Protein 5LXF (pdb70)

Foldseek 3Di:
DQDLCLLVLQDPVLLVLLVVVLVVDDDDPQWDKAKAFDCVLQVPLLVNLLLRLVRVLVCLVPPQDDPPPDSSVVSSVSVNVSSVVNVVQADDEDPVQNCQRMDMDTGHPSVVSVSSSVSSVVSSVVCVVPSNSNPDHCHVSSVSGD/DQDLLQACLQDPVLLVLLVVLLVPDDDDFAWDKDKAFACVQQVDVLVNLLLRLVVVLVCLVPPQDDDPPDSNVVSSVVVNVSSVSCPSQAADEDPVLNFFRMDMDTGHPSVVSVSSSVSSVVSNVVCNVPSNSNPDHCHVSSVRGPDGD

Organism: Homo sapiens (NCBI:txid9606)

Radius of gyration: 24.68 Å; Cα contacts (8 Å, |Δi|>4): 417; chains: 2; bounding box: 42×35×73 Å

GO terms:
  GO:0002931 response to ischemia (P, IDA)
  GO:0005125 cytokine activity (F, IDA)
  GO:0008284 positive regulation of cell population proliferation (P, IDA)
  GO:0005576 extracellular region (C, TAS)
  GO:0005788 endoplasmic reticulum lumen (C, TAS)
  GO:0005886 plasma membrane (C, TAS)
  GO:0042802 identical protein binding (F, IPI)
  GO:0005515 protein binding (F, IPI)
  GO:0008083 growth factor activity (F, IDA)
  GO:0048471 perinuclear region of cytoplasm (C, IDA)
  GO:0005576 extracellular region (C, IDA)
  GO:0045651 positive regulation of macrophage differentiation (P, IDA)
  GO:0045672 positive regulation of osteoclast differentiation (P, IDA)
  GO:0010628 positive regulation of gene expression (P, IDA)
  GO:0010744 positive regulation of macrophage derived foam cell differentiation (P, IDA)
  GO:0010759 positive regulation of macrophage chemotaxis (P, IDA)
  GO:0042803 protein homodimerization activity (F, IDA)
  GO:1904141 positive regulation of microglial cell migration (P, IDA)
  GO:0030316 osteoclast differentiation (P, IDA)
  GO:1902228 positive regulation of macrophage colony-stimulating factor signaling pathway (P, IDA)

Sequence (295 aa):
EVSEEYCSHMIGSSGHLQSLQRLIDSQMETSSQITFEFVDQEQLKDPVCYLKKAFLLVQQDIMEDTMRFRDNTPNAIAIVQLQELSLRLKSCFTKDYEEHDKACVRTFYETPLLQLLEKVKNVFNEETKNLLDKDWNIFSKNCNNSFAECSEVSEYCSHMIGSGHLQSLQRLIDSQMETSSQITFEFVDQEQLKDPVCYLKKAFLLVQDIMEDTMRFRDNTPNAIAIVQLQELSLRLKSCFTKDYEEHDKACVRTFYETPLQLLEKKVKNVFNETKNLLDKDWNIFSKNCNNSFAECSSQG

Structure (mmCIF, N/CA/C/O backbone):
data_5LXF
#
_entry.id   5LXF
#
_cell.length_a   33.271
_cell.length_b   65.471
_cell.length_c   158.632
_cell.angle_alpha   90.00
_cell.angle_beta   90.00
_cell.angle_gamma   90.00
#
_symmetry.space_group_name_H-M   'P 21 21 21'
#
loop_
_entity.id
_entity.type
_entity.pdbx_description
1 polymer 'Macrophage colony-stimulating factor 1'
2 water water
#
loop_
_atom_site.group_PDB
_atom_site.id
_atom_site.type_symbol
_atom_site.label_atom_id
_atom_site.label_alt_id
_atom_site.label_comp_id
_atom_site.label_asym_id
_atom_site.label_entity_id
_atom_site.label_seq_id
_atom_site.pdbx_PDB_ins_code
_atom_site.Cartn_x
_atom_site.Cartn_y
_atom_site.Cartn_z
_atom_site.occupancy
_atom_site.B_iso_or_equiv
_atom_site.auth_seq_id
_atom_site.auth_comp_id
_atom_site.auth_asym_id
_atom_site.auth_atom_id
_atom_site.pdbx_PDB_model_num
ATOM 1 N N . GLU A 1 14 ? -2.159 -11.828 -5.601 1.00 30.71 2 GLU A N 1
ATOM 2 C CA . GLU A 1 14 ? -3.404 -12.243 -6.239 1.00 31.88 2 GLU A CA 1
ATOM 3 C C . GLU A 1 14 ? -4.338 -12.839 -5.188 1.00 20.84 2 GLU A C 1
ATOM 4 O O . GLU A 1 14 ? -3.917 -13.712 -4.435 1.00 25.01 2 GLU A O 1
ATOM 10 N N . VAL A 1 15 ? -5.604 -12.407 -5.160 1.00 26.83 3 VAL A N 1
ATOM 11 C CA . VAL A 1 15 ? -6.575 -12.952 -4.207 1.00 24.80 3 VAL A CA 1
ATOM 12 C C . VAL A 1 15 ? -6.913 -14.380 -4.611 1.00 26.27 3 VAL A C 1
ATOM 13 O O . VAL A 1 15 ? -7.079 -14.673 -5.801 1.00 19.31 3 VAL A O 1
ATOM 17 N N . SER A 1 16 ? -6.978 -15.293 -3.638 1.00 12.68 4 SER A N 1
ATOM 18 C CA . SER A 1 16 ? -7.243 -16.681 -3.988 1.00 20.95 4 SER A CA 1
ATOM 19 C C . SER A 1 16 ? -7.927 -17.411 -2.841 1.00 12.99 4 SER A C 1
ATOM 20 O O . SER A 1 16 ? -8.009 -16.915 -1.708 1.00 12.39 4 SER A O 1
ATOM 23 N N . GLU A 1 17 ? -8.345 -18.641 -3.144 1.00 13.56 5 GLU A N 1
ATOM 24 C CA A GLU A 1 17 ? -8.961 -19.482 -2.123 0.55 15.17 5 GLU A CA 1
ATOM 25 C CA B GLU A 1 17 ? -8.943 -19.518 -2.143 0.45 15.07 5 GLU A CA 1
ATOM 26 C C . GLU A 1 17 ? -8.038 -19.704 -0.932 1.00 14.10 5 GLU A C 1
ATOM 27 O O . GLU A 1 17 ? -8.521 -19.935 0.188 1.00 14.66 5 GLU A O 1
ATOM 38 N N . TYR A 1 18 ? -6.722 -19.627 -1.134 1.00 14.22 6 TYR A N 1
ATOM 39 C CA . TYR A 1 18 ? -5.791 -19.813 -0.023 1.00 14.73 6 TYR A CA 1
ATOM 40 C C . TYR A 1 18 ? -5.976 -18.769 1.069 1.00 18.94 6 TYR A C 1
ATOM 41 O O . TYR A 1 18 ? -5.583 -19.014 2.221 1.00 22.58 6 TYR A O 1
ATOM 50 N N . CYS A 1 19 ? -6.585 -17.625 0.736 1.00 15.39 7 CYS A N 1
ATOM 51 C CA . CYS A 1 19 ? -6.891 -16.603 1.744 1.00 22.62 7 CYS A CA 1
ATOM 52 C C . CYS A 1 19 ? -7.722 -17.157 2.894 1.00 20.77 7 CYS A C 1
ATOM 53 O O . CYS A 1 19 ? -7.541 -16.753 4.053 1.00 19.68 7 CYS A O 1
ATOM 56 N N . SER A 1 20 ? -8.670 -18.045 2.605 1.00 17.86 8 SER A N 1
ATOM 57 C CA . SER A 1 20 ? -9.509 -18.461 3.715 1.00 17.90 8 SER A CA 1
ATOM 58 C C . SER A 1 20 ? -8.799 -19.437 4.646 1.00 18.26 8 SER A C 1
ATOM 59 O O . SER A 1 20 ? -9.397 -19.841 5.642 1.00 15.28 8 SER A O 1
ATOM 62 N N . HIS A 1 21 ? -7.553 -19.823 4.360 1.00 15.51 9 HIS A N 1
ATOM 63 C CA . HIS A 1 21 ? -6.814 -20.705 5.257 1.00 23.19 9 HIS A CA 1
ATOM 64 C C . HIS A 1 21 ? -5.640 -20.040 5.982 1.00 19.33 9 HIS A C 1
ATOM 65 O O . HIS A 1 21 ? -4.924 -20.720 6.716 1.00 21.36 9 HIS A O 1
ATOM 72 N N . MET A 1 22 ? -5.469 -18.730 5.885 1.00 12.69 10 MET A N 1
ATOM 73 C CA . MET A 1 22 ? -4.266 -18.154 6.485 1.00 22.43 10 MET A CA 1
ATOM 74 C C . MET A 1 22 ? -4.421 -17.847 7.974 1.00 24.79 10 MET A C 1
ATOM 75 O O . MET A 1 22 ? -3.537 -18.190 8.775 1.00 18.38 10 MET A O 1
ATOM 80 N N . ILE A 1 23 ? -5.534 -17.235 8.375 1.00 14.09 11 ILE A N 1
ATOM 81 C CA . ILE A 1 23 ? -5.762 -16.947 9.793 1.00 19.74 11 ILE A CA 1
ATOM 82 C C . ILE A 1 23 ? -6.283 -18.214 10.454 1.00 26.40 11 ILE A C 1
ATOM 83 O O . ILE A 1 23 ? -7.414 -18.642 10.202 1.00 28.68 11 ILE A O 1
ATOM 88 N N . GLY A 1 24 ? -5.490 -18.771 11.355 1.00 20.65 12 GLY A N 1
ATOM 89 C CA . GLY A 1 24 ? -5.856 -19.987 12.038 1.00 29.41 12 GLY A CA 1
ATOM 90 C C . GLY A 1 24 ? -6.393 -19.709 13.430 1.00 34.82 12 GLY A C 1
ATOM 91 O O . GLY A 1 24 ? -6.319 -18.600 13.955 1.00 21.51 12 GLY A O 1
ATOM 92 N N . SER A 1 25 ? -6.969 -20.752 14.023 1.00 41.14 13 SER A N 1
ATOM 93 C CA A SER A 1 25 ? -7.437 -20.626 15.397 0.43 37.54 13 SER A CA 1
ATOM 94 C CA B SER A 1 25 ? -7.435 -20.649 15.401 0.57 37.62 13 SER A CA 1
ATOM 95 C C . SER A 1 25 ? -6.286 -20.345 16.351 1.00 32.24 13 SER A C 1
ATOM 96 O O . SER A 1 25 ? -6.469 -19.630 17.344 1.00 29.08 13 SER A O 1
ATOM 101 N N . GLY A 1 26 ? -5.099 -20.887 16.064 1.00 27.80 14 GLY A N 1
ATOM 102 C CA . GLY A 1 26 ? -3.948 -20.635 16.920 1.00 27.21 14 GLY A CA 1
ATOM 103 C C . GLY A 1 26 ? -3.570 -19.166 16.981 1.00 34.78 14 GLY A C 1
ATOM 104 O O . GLY A 1 26 ? -3.132 -18.671 18.022 1.00 35.12 14 GLY A O 1
ATOM 105 N N . HIS A 1 27 ? -3.722 -18.447 15.863 1.00 31.61 15 HIS A N 1
ATOM 106 C CA . HIS A 1 27 ? -3.459 -17.011 15.873 1.00 26.45 15 HIS A CA 1
ATOM 107 C C . HIS A 1 27 ? -4.390 -16.288 16.836 1.00 19.61 15 HIS A C 1
ATOM 108 O O . HIS A 1 27 ? -3.956 -15.406 17.587 1.00 15.44 15 HIS A O 1
ATOM 115 N N . LEU A 1 28 ? -5.680 -16.639 16.819 1.00 19.38 16 LEU A N 1
ATOM 116 C CA . LEU A 1 28 ? -6.644 -15.979 17.692 1.00 24.26 16 LEU A CA 1
ATOM 117 C C . LEU A 1 28 ? -6.419 -16.363 19.147 1.00 25.51 16 LEU A C 1
ATOM 118 O O . LEU A 1 28 ? -6.405 -15.506 20.041 1.00 22.60 16 LEU A O 1
ATOM 123 N N . GLN A 1 29 ? -6.235 -17.654 19.400 1.00 25.37 17 GLN A N 1
ATOM 124 C CA . GLN A 1 29 ? -5.939 -18.103 20.755 1.00 30.20 17 GLN A CA 1
ATOM 125 C C . GLN A 1 29 ? -4.680 -17.418 21.288 1.00 22.66 17 GLN A C 1
ATOM 126 O O . GLN A 1 29 ? -4.634 -16.989 22.449 1.00 21.03 17 GLN A O 1
ATOM 132 N N . SER A 1 30 ? -3.673 -17.247 20.430 1.00 25.16 18 SER A N 1
ATOM 133 C CA . SER A 1 30 ? -2.461 -16.534 20.823 1.00 23.62 18 SER A CA 1
ATOM 134 C C . SER A 1 30 ? -2.750 -15.066 21.127 1.00 31.63 18 SER A C 1
ATOM 135 O O . SER A 1 30 ? -2.202 -14.502 22.084 1.00 32.63 18 SER A O 1
ATOM 138 N N . LEU A 1 31 ? -3.567 -14.410 20.294 1.00 27.43 19 LEU A N 1
ATOM 139 C CA . LEU A 1 31 ? -4.005 -13.057 20.629 1.00 20.92 19 LEU A CA 1
ATOM 140 C C . LEU A 1 31 ? -4.704 -13.023 21.983 1.00 18.67 19 LEU A C 1
ATOM 141 O O . LEU A 1 31 ? -4.502 -12.090 22.772 1.00 21.39 19 LEU A O 1
ATOM 146 N N . GLN A 1 32 ? -5.534 -14.027 22.270 1.00 17.84 20 GLN A N 1
ATOM 147 C CA . GLN A 1 32 ? -6.238 -14.044 23.551 1.00 18.86 20 GLN A CA 1
ATOM 148 C C . GLN A 1 32 ? -5.251 -14.179 24.700 1.00 25.47 20 GLN A C 1
ATOM 149 O O . GLN A 1 32 ? -5.410 -13.541 25.745 1.00 21.56 20 GLN A O 1
ATOM 155 N N . ARG A 1 33 ? -4.223 -15.011 24.518 1.00 23.91 21 ARG A N 1
ATOM 156 C CA . ARG A 1 33 ? -3.192 -15.167 25.543 1.00 32.33 21 ARG A CA 1
ATOM 157 C C . ARG A 1 33 ? -2.435 -13.862 25.781 1.00 28.96 21 ARG A C 1
ATOM 158 O O . ARG A 1 33 ? -2.128 -13.525 26.932 1.00 31.45 21 ARG A O 1
ATOM 166 N N . LEU A 1 34 ? -2.123 -13.116 24.711 1.00 22.59 22 LEU A N 1
ATOM 167 C CA . LEU A 1 34 ? -1.643 -11.740 24.848 1.00 24.86 22 LEU A CA 1
ATOM 168 C C . LEU A 1 34 ? -2.556 -10.916 25.753 1.00 30.06 22 LEU A C 1
ATOM 169 O O . LEU A 1 34 ? -2.104 -10.276 26.715 1.00 24.17 22 LEU A O 1
ATOM 174 N N . ILE A 1 35 ? -3.849 -10.867 25.404 1.00 16.19 23 ILE A N 1
ATOM 175 C CA . ILE A 1 35 ? -4.799 -10.069 26.160 1.00 19.17 23 ILE A CA 1
ATOM 176 C C . ILE A 1 35 ? -4.816 -10.525 27.604 1.00 21.32 23 ILE A C 1
ATOM 177 O O . ILE A 1 35 ? -4.792 -9.704 28.532 1.00 23.41 23 ILE A O 1
ATOM 182 N N . ASP A 1 36 ? -4.811 -11.845 27.827 1.00 17.18 24 ASP A N 1
ATOM 183 C CA . ASP A 1 36 ? -4.928 -12.357 29.201 1.00 19.38 24 ASP A CA 1
ATOM 184 C C . ASP A 1 36 ? -3.735 -12.040 30.082 1.00 32.21 24 ASP A C 1
ATOM 185 O O . ASP A 1 36 ? -3.874 -12.106 31.314 1.00 23.15 24 ASP A O 1
ATOM 190 N N . SER A 1 37 ? -2.591 -11.718 29.499 1.00 26.59 25 SER A N 1
ATOM 191 C CA . SER A 1 37 ? -1.399 -11.456 30.291 1.00 24.95 25 SER A CA 1
ATOM 192 C C . SER A 1 37 ? -1.226 -9.985 30.669 1.00 26.95 25 SER A C 1
ATOM 193 O O . SER A 1 37 ? -0.308 -9.674 31.451 1.00 26.27 25 SER A O 1
ATOM 196 N N . GLN A 1 38 ? -2.081 -9.077 30.168 1.00 20.27 26 GLN A N 1
ATOM 197 C CA . GLN A 1 38 ? -1.932 -7.642 30.439 1.00 23.42 26 GLN A CA 1
ATOM 198 C C . GLN A 1 38 ? -2.523 -7.290 31.797 1.00 29.12 26 GLN A C 1
ATOM 199 O O . GLN A 1 38 ? -3.637 -7.704 32.134 1.00 22.65 26 GLN A O 1
ATOM 205 N N . MET A 1 39 ? -1.741 -6.568 32.591 1.00 28.00 27 MET A N 1
ATOM 206 C CA . MET A 1 39 ? -2.199 -6.089 33.890 1.00 31.43 27 MET A CA 1
ATOM 207 C C . MET A 1 39 ? -3.328 -5.066 33.754 1.00 33.67 27 MET A C 1
ATOM 208 O O . MET A 1 39 ? -3.291 -4.176 32.901 1.00 25.04 27 MET A O 1
ATOM 213 N N . GLU A 1 40 ? -4.373 -5.232 34.560 1.00 36.28 28 GLU A N 1
ATOM 214 C CA . GLU A 1 40 ? -5.497 -4.303 34.496 1.00 36.12 28 GLU A CA 1
ATOM 215 C C . GLU A 1 40 ? -5.095 -3.028 35.236 1.00 40.08 28 GLU A C 1
ATOM 216 O O . GLU A 1 40 ? -4.969 -3.015 36.462 1.00 39.75 28 GLU A O 1
ATOM 222 N N . THR A 1 41 ? -4.972 -1.932 34.501 1.00 44.47 29 THR A N 1
ATOM 223 C CA . THR A 1 41 ? -4.362 -0.726 35.037 1.00 45.84 29 THR A CA 1
ATOM 224 C C . THR A 1 41 ? -5.007 0.467 34.352 1.00 36.66 29 THR A C 1
ATOM 225 O O . THR A 1 41 ? -5.610 0.334 33.288 1.00 46.10 29 THR A O 1
ATOM 229 N N . SER A 1 42 ? -4.932 1.633 35.000 1.00 38.97 30 SER A N 1
ATOM 230 C CA . SER A 1 42 ? -5.461 2.843 34.384 1.00 44.38 30 SER A CA 1
ATOM 231 C C . SER A 1 42 ? -4.600 3.352 33.232 1.00 44.09 30 SER A C 1
ATOM 232 O O . SER A 1 42 ? -5.025 4.274 32.526 1.00 46.53 30 SER A O 1
ATOM 235 N N . SER A 1 43 ? -3.454 2.727 32.972 1.00 35.01 31 SER A N 1
ATOM 236 C CA . SER A 1 43 ? -2.523 3.247 31.981 1.00 42.70 31 SER A CA 1
ATOM 237 C C . SER A 1 43 ? -3.180 3.248 30.599 1.00 46.45 31 SER A C 1
ATOM 238 O O . SER A 1 43 ? -3.574 2.194 30.101 1.00 34.64 31 SER A O 1
ATOM 241 N N . GLN A 1 44 ? -3.349 4.434 30.005 1.00 51.18 32 GLN A N 1
ATOM 242 C CA . GLN A 1 44 ? -3.875 4.573 28.651 1.00 49.54 32 GLN A CA 1
ATOM 243 C C . GLN A 1 44 ? -2.769 4.971 27.686 1.00 49.15 32 GLN A C 1
ATOM 244 O O . GLN A 1 44 ? -1.792 5.622 28.066 1.00 42.91 32 GLN A O 1
ATOM 250 N N . ILE A 1 45 ? -2.946 4.588 26.419 1.00 45.62 33 ILE A N 1
ATOM 251 C CA . ILE A 1 45 ? -1.964 4.868 25.383 1.00 41.25 33 ILE A CA 1
ATOM 252 C C . ILE A 1 45 ? -2.657 5.481 24.181 1.00 41.50 33 ILE A C 1
ATOM 253 O O . ILE A 1 45 ? -3.846 5.270 23.924 1.00 42.42 33 ILE A O 1
ATOM 258 N N . THR A 1 46 ? -1.883 6.226 23.425 1.00 41.48 34 THR A N 1
ATOM 259 C CA . THR A 1 46 ? -2.396 6.888 22.245 1.00 40.83 34 THR A CA 1
ATOM 260 C C . THR A 1 46 ? -2.039 6.058 21.021 1.00 40.44 34 THR A C 1
ATOM 261 O O . THR A 1 46 ? -0.957 5.466 20.950 1.00 43.80 34 THR A O 1
ATOM 265 N N . PHE A 1 47 ? -2.976 5.970 20.086 1.00 35.87 35 PHE A N 1
ATOM 266 C CA . PHE A 1 47 ? -2.703 5.295 18.829 1.00 36.80 35 PHE A CA 1
ATOM 267 C C . PHE A 1 47 ? -3.692 5.790 17.792 1.00 34.18 35 PHE A C 1
ATOM 268 O O . PHE A 1 47 ? -4.732 6.371 18.120 1.00 32.99 35 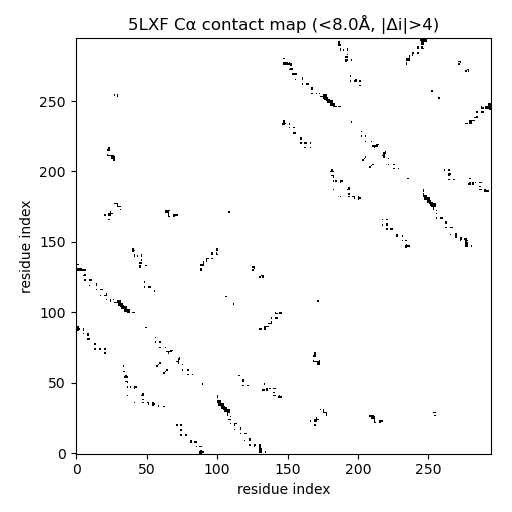PHE A O 1
ATOM 276 N N . GLU A 1 48 ? -3.341 5.553 16.532 1.00 33.66 36 GLU A N 1
ATOM 277 C CA . GLU A 1 48 ? -4.205 5.814 15.392 1.00 36.11 36 GLU A CA 1
ATOM 278 C C . GLU A 1 48 ? -4.943 4.535 15.020 1.00 35.67 36 GLU A C 1
ATOM 279 O O . GLU A 1 48 ? -4.339 3.460 14.939 1.00 35.30 36 GLU A O 1
ATOM 285 N N . PHE A 1 49 ? -6.242 4.656 14.766 1.00 32.99 37 PHE A N 1
ATOM 286 C CA . PHE A 1 49 ? -7.026 3.506 14.349 1.00 30.48 37 PHE A CA 1
ATOM 287 C C . PHE A 1 49 ? -8.228 3.976 13.536 1.00 34.86 37 PHE A C 1
ATOM 288 O O . PHE A 1 49 ? -8.513 5.172 13.435 1.00 32.27 37 PHE A O 1
ATOM 296 N N . VAL A 1 50 ? -8.907 3.006 12.919 1.00 40.16 38 VAL A N 1
ATOM 297 C CA . VAL A 1 50 ? -10.106 3.271 12.136 1.00 36.14 38 VAL A CA 1
ATOM 298 C C . VAL A 1 50 ? -11.250 3.647 13.062 1.00 38.12 38 VAL A C 1
ATOM 299 O O . VAL A 1 50 ? -11.392 3.088 14.160 1.00 46.95 38 VAL A O 1
ATOM 303 N N . ASP A 1 51 ? -12.050 4.620 12.641 1.00 51.19 39 ASP A N 1
ATOM 304 C CA . ASP A 1 51 ? -13.203 5.077 13.412 1.00 54.38 39 ASP A CA 1
ATOM 305 C C . ASP A 1 51 ? -14.429 4.302 12.933 1.00 54.47 39 ASP A C 1
ATOM 306 O O . ASP A 1 51 ? -14.836 4.433 11.774 1.00 50.57 39 ASP A O 1
ATOM 311 N N . GLN A 1 52 ? -15.000 3.470 13.813 1.00 56.73 40 GLN A N 1
ATOM 312 C CA . GLN A 1 52 ? -16.174 2.686 13.436 1.00 61.11 40 GLN A CA 1
ATOM 313 C C . GLN A 1 52 ? -17.357 3.573 13.071 1.00 58.96 40 GLN A C 1
ATOM 314 O O . GLN A 1 52 ? -18.187 3.185 12.238 1.00 56.73 40 GLN A O 1
ATOM 320 N N . GLU A 1 53 ? -17.432 4.769 13.662 1.00 59.87 41 GLU A N 1
ATOM 321 C CA . GLU A 1 53 ? -18.525 5.702 13.395 1.00 68.82 41 GLU A CA 1
ATOM 322 C C . GLU A 1 53 ? -18.450 6.296 11.994 1.00 62.99 41 GLU A C 1
ATOM 323 O O . GLU A 1 53 ? -19.489 6.622 11.407 1.00 66.03 41 GLU A O 1
ATOM 329 N N . GLN A 1 54 ? -17.245 6.416 11.435 1.00 57.36 42 GLN A N 1
ATOM 330 C CA . GLN A 1 54 ? -17.050 6.961 10.095 1.00 57.61 42 GLN A CA 1
ATOM 331 C C . GLN A 1 54 ? -17.130 5.885 9.025 1.00 58.51 42 GLN A C 1
ATOM 332 O O . GLN A 1 54 ? -17.708 6.105 7.953 1.00 63.70 42 GLN A O 1
ATOM 338 N N . LEU A 1 55 ? -16.572 4.718 9.310 1.00 53.40 43 LEU A N 1
ATOM 339 C CA . LEU A 1 55 ? -16.503 3.607 8.373 1.00 48.51 43 LEU A CA 1
ATOM 340 C C . LEU A 1 55 ? -17.360 2.499 8.970 1.00 51.49 43 LEU A C 1
ATOM 341 O O . LEU A 1 55 ? -16.880 1.678 9.756 1.00 47.91 43 LEU A O 1
ATOM 346 N N . LYS A 1 56 ? -18.637 2.478 8.595 1.00 50.14 44 LYS A N 1
ATOM 347 C CA . LYS A 1 56 ? -19.548 1.503 9.167 1.00 48.97 44 LYS A CA 1
ATOM 348 C C . LYS A 1 56 ? -19.666 0.247 8.317 1.00 46.87 44 LYS A C 1
ATOM 349 O O . LYS A 1 56 ? -19.971 -0.819 8.863 1.00 47.99 44 LYS A O 1
ATOM 355 N N . ASP A 1 57 ? -19.367 0.330 7.022 1.00 45.31 45 ASP A N 1
ATOM 356 C CA . ASP A 1 57 ? -19.477 -0.840 6.161 1.00 42.24 45 ASP A CA 1
ATOM 357 C C . ASP A 1 57 ? -18.492 -1.904 6.616 1.00 40.67 45 ASP A C 1
ATOM 358 O O . ASP A 1 57 ? -17.296 -1.613 6.769 1.00 39.03 45 ASP A O 1
ATOM 363 N N . PRO A 1 58 ? -18.944 -3.136 6.851 1.00 40.65 46 PRO A N 1
ATOM 364 C CA . PRO A 1 58 ? -18.055 -4.136 7.467 1.00 39.20 46 PRO A CA 1
ATOM 365 C C . PRO A 1 58 ? -16.811 -4.449 6.643 1.00 31.76 46 PRO A C 1
ATOM 366 O O . PRO A 1 58 ? -15.715 -4.572 7.203 1.00 29.10 46 PRO A O 1
ATOM 370 N N . VAL A 1 59 ? -16.940 -4.551 5.324 1.00 28.36 47 VAL A N 1
ATOM 371 C CA . VAL A 1 59 ? -15.801 -4.943 4.500 1.00 27.76 47 VAL A CA 1
ATOM 372 C C . VAL A 1 59 ? -14.776 -3.822 4.441 1.00 23.49 47 VAL A C 1
ATOM 373 O O . VAL A 1 59 ? -13.583 -4.036 4.681 1.00 27.45 47 VAL A O 1
ATOM 377 N N . CYS A 1 60 ? -15.221 -2.612 4.094 1.00 30.43 48 CYS A N 1
ATOM 378 C CA . CYS A 1 60 ? -14.280 -1.511 3.968 1.00 28.15 48 CYS A CA 1
ATOM 379 C C . CYS A 1 60 ? -13.662 -1.135 5.304 1.00 24.98 48 CYS A C 1
ATOM 380 O O . CYS A 1 60 ? -12.491 -0.740 5.349 1.00 29.29 48 CYS A O 1
ATOM 383 N N . TYR A 1 61 ? -14.405 -1.292 6.406 1.00 26.48 49 TYR A N 1
ATOM 384 C CA . TYR A 1 61 ? -13.788 -1.133 7.723 1.00 28.04 49 TYR A CA 1
ATOM 385 C C . TYR A 1 61 ? -12.586 -2.061 7.859 1.00 26.33 49 TYR A C 1
ATOM 386 O O . TYR A 1 61 ? -11.506 -1.635 8.277 1.00 21.57 49 TY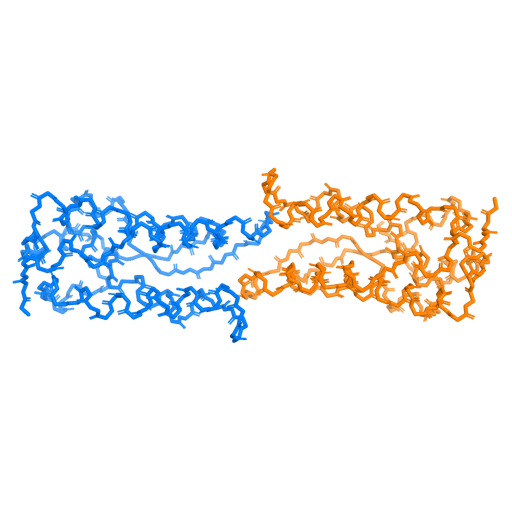R A O 1
ATOM 395 N N . LEU A 1 62 ? -12.745 -3.335 7.478 1.00 24.07 50 LEU A N 1
ATOM 396 C CA . LEU A 1 62 ? -11.636 -4.259 7.683 1.00 30.85 50 LEU A CA 1
ATOM 397 C C . LEU A 1 62 ? -10.511 -4.044 6.689 1.00 26.45 50 LEU A C 1
ATOM 398 O O . LEU A 1 62 ? -9.358 -4.274 7.047 1.00 24.76 50 LEU A O 1
ATOM 403 N N . LYS A 1 63 ? -10.801 -3.613 5.455 1.00 20.82 51 LYS A N 1
ATOM 404 C CA . LYS A 1 63 ? -9.711 -3.265 4.545 1.00 28.93 51 LYS A CA 1
ATOM 405 C C . LYS A 1 63 ? -8.837 -2.189 5.173 1.00 25.72 51 LYS A C 1
ATOM 406 O O . LYS A 1 63 ? -7.601 -2.278 5.158 1.00 24.79 51 LYS A O 1
ATOM 412 N N . LYS A 1 64 ? -9.473 -1.147 5.713 1.00 21.47 52 LYS A N 1
ATOM 413 C CA . LYS A 1 64 ? -8.737 -0.066 6.362 1.00 27.94 52 LYS A CA 1
ATOM 414 C C . LYS A 1 64 ? -8.051 -0.559 7.635 1.00 28.41 52 LYS A C 1
ATOM 415 O O . LYS A 1 64 ? -6.855 -0.317 7.851 1.00 29.39 52 LYS A O 1
ATOM 421 N N . ALA A 1 65 ? -8.787 -1.292 8.469 1.00 27.85 53 ALA A N 1
ATOM 422 C CA . ALA A 1 65 ? -8.244 -1.726 9.752 1.00 26.92 53 ALA A CA 1
ATOM 423 C C . ALA A 1 65 ? -7.052 -2.655 9.557 1.00 32.10 53 ALA A C 1
ATOM 424 O O . ALA A 1 65 ? -6.074 -2.582 10.313 1.00 32.85 53 ALA A O 1
ATOM 426 N N . PHE A 1 66 ? -7.106 -3.515 8.527 1.00 26.50 54 PHE A N 1
ATOM 427 C CA . PHE A 1 66 ? -6.008 -4.436 8.257 1.00 30.14 54 PHE A CA 1
ATOM 428 C C . PHE A 1 66 ? -4.691 -3.699 8.020 1.00 36.00 54 PHE A C 1
ATOM 429 O O . PHE A 1 66 ? -3.637 -4.112 8.529 1.00 30.37 54 PHE A O 1
ATOM 437 N N . LEU A 1 67 ? -4.727 -2.606 7.253 1.00 30.09 55 LEU A N 1
ATOM 438 C CA . LEU A 1 67 ? -3.511 -1.827 7.024 1.00 31.23 55 LEU A CA 1
ATOM 439 C C . LEU A 1 67 ? -3.015 -1.178 8.313 1.00 29.28 55 LEU A C 1
ATOM 440 O O . LEU A 1 67 ? -1.805 -1.172 8.596 1.00 28.48 55 LEU A O 1
ATOM 445 N N . LEU A 1 68 ? -3.932 -0.624 9.112 1.00 24.64 56 LEU A N 1
ATOM 446 C CA . LEU A 1 68 ? -3.522 0.077 10.331 1.00 32.72 56 LEU A CA 1
ATOM 447 C C . LEU A 1 68 ? -2.969 -0.881 11.377 1.00 33.83 56 LEU A C 1
ATOM 448 O O . LEU A 1 68 ? -2.036 -0.530 12.114 1.00 27.61 56 LEU A O 1
ATOM 453 N N . VAL A 1 69 ? -3.532 -2.089 11.466 1.00 27.13 57 VAL A N 1
ATOM 454 C CA . VAL A 1 69 ? -3.020 -3.060 12.428 1.00 30.61 57 VAL A CA 1
ATOM 455 C C . VAL A 1 69 ? -1.533 -3.341 12.185 1.00 27.76 57 VAL A C 1
ATOM 456 O O . VAL A 1 69 ? -0.788 -3.641 13.127 1.00 27.53 57 VAL A O 1
ATOM 460 N N . GLN A 1 70 ? -1.060 -3.187 10.945 1.00 21.45 58 GLN A N 1
ATOM 461 C CA A GLN A 1 70 ? 0.351 -3.455 10.685 0.53 27.81 58 GLN A CA 1
ATOM 462 C CA B GLN A 1 70 ? 0.354 -3.420 10.645 0.47 27.86 58 GLN A CA 1
ATOM 463 C C . GLN A 1 70 ? 1.241 -2.376 11.304 1.00 28.56 58 GLN A C 1
ATOM 464 O O . GLN A 1 70 ? 2.315 -2.702 11.830 1.00 32.50 58 GLN A O 1
ATOM 475 N N . ASP A 1 71 ? 0.815 -1.112 11.260 1.00 28.25 59 ASP A N 1
ATOM 476 C CA . ASP A 1 71 ? 1.542 -0.061 11.963 1.00 30.42 59 ASP A CA 1
ATOM 477 C C . ASP A 1 71 ? 1.468 -0.269 13.467 1.00 32.13 59 ASP A C 1
ATOM 478 O O . ASP A 1 71 ? 2.457 -0.062 14.182 1.00 28.41 59 ASP A O 1
ATOM 483 N N . ILE A 1 72 ? 0.294 -0.656 13.970 1.00 25.63 60 ILE A N 1
ATOM 484 C CA . ILE A 1 72 ? 0.156 -0.842 15.410 1.00 25.85 60 ILE A CA 1
ATOM 485 C C . ILE A 1 72 ? 1.087 -1.940 15.898 1.00 24.14 60 ILE A C 1
ATOM 486 O O . ILE A 1 72 ? 1.768 -1.788 16.920 1.00 26.17 60 ILE A O 1
ATOM 491 N N . MET A 1 73 ? 1.182 -3.039 15.151 1.00 22.88 61 MET A N 1
ATOM 492 C CA . MET A 1 73 ? 2.031 -4.132 15.604 1.00 27.64 61 MET A CA 1
ATOM 493 C C . MET A 1 73 ? 3.502 -3.742 15.556 1.00 31.12 61 MET A C 1
ATOM 494 O O . MET A 1 73 ? 4.287 -4.170 16.411 1.00 35.45 61 MET A O 1
ATOM 499 N N . GLU A 1 74 ? 3.887 -2.923 14.581 1.00 31.78 62 GLU A N 1
ATOM 500 C CA . GLU A 1 74 ? 5.287 -2.565 14.409 1.00 35.62 62 GLU A CA 1
ATOM 501 C C . GLU A 1 74 ? 5.725 -1.515 15.421 1.00 39.43 62 GLU A C 1
ATOM 502 O O . GLU A 1 74 ? 6.860 -1.563 15.913 1.00 39.53 62 GLU A O 1
ATOM 508 N N . ASP A 1 75 ? 4.839 -0.572 15.759 1.00 32.13 63 ASP A N 1
ATOM 509 C CA . ASP A 1 75 ? 5.223 0.590 16.548 1.00 42.61 63 ASP A CA 1
ATOM 510 C C . ASP A 1 75 ? 4.701 0.583 17.976 1.00 37.21 63 ASP A C 1
ATOM 511 O O . ASP A 1 75 ? 5.365 1.128 18.858 1.00 39.30 63 ASP A O 1
ATOM 516 N N . THR A 1 76 ? 3.551 -0.039 18.225 1.00 38.56 64 THR A N 1
ATOM 517 C CA . THR A 1 76 ? 2.836 0.086 19.490 1.00 36.93 64 THR A CA 1
ATOM 518 C C . THR A 1 76 ? 2.804 -1.191 20.322 1.00 29.83 64 THR A C 1
ATOM 519 O O . THR A 1 76 ? 3.062 -1.127 21.520 1.00 42.93 64 THR A O 1
ATOM 523 N N . MET A 1 77 ? 2.457 -2.347 19.749 1.00 27.84 65 MET A N 1
ATOM 524 C CA . MET A 1 77 ? 2.406 -3.603 20.509 1.00 25.02 65 MET A CA 1
ATOM 525 C C . MET A 1 77 ? 3.810 -4.194 20.628 1.00 28.14 65 MET A C 1
ATOM 526 O O . MET A 1 77 ? 4.153 -5.224 20.040 1.00 31.97 65 MET A O 1
ATOM 531 N N . ARG A 1 78 ? 4.618 -3.540 21.453 1.00 28.12 66 ARG A N 1
ATOM 532 C CA . ARG A 1 78 ? 6.026 -3.872 21.606 1.00 29.72 66 ARG A CA 1
ATOM 533 C C . ARG A 1 78 ? 6.223 -4.678 22.882 1.00 33.81 66 ARG A C 1
ATOM 534 O O . ARG A 1 78 ? 5.754 -4.279 23.959 1.00 31.52 66 ARG A O 1
ATOM 542 N N . PHE A 1 79 ? 6.961 -5.780 22.759 1.00 31.86 67 PHE A N 1
ATOM 543 C CA . PHE A 1 79 ? 7.303 -6.654 23.867 1.00 30.40 67 PHE A CA 1
ATOM 544 C C . PHE A 1 79 ? 8.783 -6.948 23.775 1.00 32.38 67 PHE A C 1
ATOM 545 O O . PHE A 1 79 ? 9.363 -6.924 22.690 1.00 34.18 67 PHE A O 1
ATOM 553 N N . ARG A 1 80 ? 9.385 -7.256 24.917 1.00 36.24 68 ARG A N 1
ATOM 554 C CA . ARG A 1 80 ? 10.804 -7.554 24.923 1.00 37.15 68 ARG A CA 1
ATOM 555 C C . ARG A 1 80 ? 11.101 -8.754 24.028 1.00 40.95 68 ARG A C 1
ATOM 556 O O . ARG A 1 80 ? 10.343 -9.733 23.986 1.00 33.70 68 ARG A O 1
ATOM 564 N N . ASP A 1 81 ? 12.193 -8.644 23.277 1.00 37.19 69 ASP A N 1
ATOM 565 C CA . ASP A 1 81 ? 12.560 -9.671 22.311 1.00 46.65 69 ASP A CA 1
ATOM 566 C C . ASP A 1 81 ? 12.584 -11.055 22.949 1.00 40.40 69 ASP A C 1
ATOM 567 O O . ASP A 1 81 ? 13.085 -11.236 24.063 1.00 38.49 69 ASP A O 1
ATOM 572 N N . ASN A 1 82 ? 12.053 -12.029 22.212 1.00 35.55 70 ASN A N 1
ATOM 573 C CA . ASN A 1 82 ? 12.048 -13.457 22.523 1.00 35.80 70 ASN A CA 1
ATOM 574 C C . ASN A 1 82 ? 11.118 -13.850 23.664 1.00 42.64 70 ASN A C 1
ATOM 575 O O . ASN A 1 82 ? 11.149 -15.014 24.098 1.00 44.09 70 ASN A O 1
ATOM 580 N N . THR A 1 83 ? 10.266 -12.950 24.144 1.00 35.93 71 THR A N 1
ATOM 581 C CA . THR A 1 83 ? 9.260 -13.376 25.098 1.00 32.57 71 THR A CA 1
ATOM 582 C C . THR A 1 83 ? 8.098 -14.011 24.349 1.00 39.62 71 THR A C 1
ATOM 583 O O . THR A 1 83 ? 7.944 -13.795 23.144 1.00 31.73 71 THR A O 1
ATOM 587 N N . PRO A 1 84 ? 7.265 -14.809 25.035 1.00 35.32 72 PRO A N 1
ATOM 588 C CA . PRO A 1 84 ? 6.107 -15.406 24.345 1.00 32.01 72 PRO A CA 1
ATOM 589 C C . PRO A 1 84 ? 5.251 -14.382 23.611 1.00 32.27 72 PRO A C 1
ATOM 590 O O . PRO A 1 84 ? 4.796 -14.639 22.488 1.00 27.99 72 PRO A O 1
ATOM 594 N N . ASN A 1 85 ? 5.059 -13.202 24.202 1.00 30.25 73 ASN A N 1
ATOM 595 C CA . ASN A 1 85 ? 4.204 -12.202 23.575 1.00 30.37 73 ASN A CA 1
ATOM 596 C C . ASN A 1 85 ? 4.890 -11.535 22.381 1.00 31.45 73 ASN A C 1
ATOM 597 O O . ASN A 1 85 ? 4.239 -11.255 21.369 1.00 27.11 73 ASN A O 1
ATOM 602 N N . ALA A 1 86 ? 6.201 -11.291 22.468 1.00 30.84 74 ALA A N 1
ATOM 603 C CA . ALA A 1 86 ? 6.928 -10.754 21.321 1.00 26.33 74 ALA A CA 1
ATOM 604 C C . ALA A 1 86 ? 6.913 -11.727 20.152 1.00 28.24 74 ALA A C 1
ATOM 605 O O . ALA A 1 86 ? 6.794 -11.316 18.993 1.00 25.66 74 ALA A O 1
ATOM 607 N N . ILE A 1 87 ? 7.019 -13.025 20.439 1.00 31.63 75 ILE A N 1
ATOM 608 C CA . ILE A 1 87 ? 6.974 -14.040 19.389 1.00 29.04 75 ILE A CA 1
ATOM 609 C C . ILE A 1 87 ? 5.594 -14.081 18.738 1.00 27.37 75 ILE A C 1
ATOM 610 O O . ILE A 1 87 ? 5.464 -14.229 17.510 1.00 22.80 75 ILE A O 1
ATOM 615 N N . ALA A 1 88 ? 4.540 -13.965 19.544 1.00 23.03 76 ALA A N 1
ATOM 616 C CA . ALA A 1 88 ? 3.196 -13.967 18.984 1.00 27.57 76 ALA A CA 1
ATOM 617 C C . ALA A 1 88 ? 3.014 -12.810 18.014 1.00 21.67 76 ALA A C 1
ATOM 618 O O . ALA A 1 88 ? 2.398 -12.970 16.959 1.00 25.69 76 ALA A O 1
ATOM 620 N N . ILE A 1 89 ? 3.543 -11.636 18.360 1.00 24.49 77 ILE A N 1
ATOM 621 C CA . ILE A 1 89 ? 3.44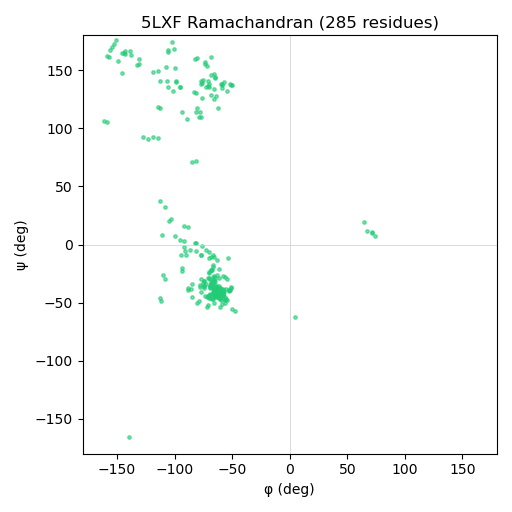1 -10.475 17.479 1.00 22.83 77 ILE A CA 1
ATOM 622 C C . ILE A 1 89 ? 4.155 -10.745 16.156 1.00 22.41 77 ILE A C 1
ATOM 623 O O . ILE A 1 89 ? 3.626 -10.445 15.076 1.00 18.67 77 ILE A O 1
ATOM 628 N N . VAL A 1 90 ? 5.366 -11.316 16.216 1.00 18.26 78 VAL A N 1
ATOM 629 C CA . VAL A 1 90 ? 6.089 -11.625 14.983 1.00 22.67 78 VAL A CA 1
ATOM 630 C C . VAL A 1 90 ? 5.261 -12.559 14.104 1.00 28.38 78 VAL A C 1
ATOM 631 O O . VAL A 1 90 ? 5.135 -12.350 12.892 1.00 23.50 78 VAL A O 1
ATOM 635 N N . GLN A 1 91 ? 4.646 -13.576 14.713 1.00 19.58 79 GLN A N 1
ATOM 636 C CA . GLN A 1 91 ? 3.813 -14.503 13.961 1.00 24.45 79 GLN A CA 1
ATOM 637 C C . GLN A 1 91 ? 2.605 -13.795 13.353 1.00 18.25 79 GLN A C 1
ATOM 638 O O . GLN A 1 91 ? 2.204 -14.096 12.228 1.00 23.35 79 GLN A O 1
ATOM 644 N N . LEU A 1 92 ? 1.983 -12.881 14.106 1.00 15.68 80 LEU A N 1
ATOM 645 C CA . LEU A 1 92 ? 0.885 -12.101 13.548 1.00 22.61 80 LEU A CA 1
ATOM 646 C C . LEU A 1 92 ? 1.376 -11.193 12.423 1.00 15.58 80 LEU A C 1
ATOM 647 O O . LEU A 1 92 ? 0.632 -10.902 11.484 1.00 15.40 80 LEU A O 1
ATOM 652 N N . GLN A 1 93 ? 2.614 -10.722 12.508 1.00 17.37 81 GLN A N 1
ATOM 653 C CA . GLN A 1 93 ? 3.143 -9.908 11.420 1.00 23.02 81 GLN A CA 1
ATOM 654 C C . GLN A 1 93 ? 3.386 -10.752 10.181 1.00 21.31 81 GLN A C 1
ATOM 655 O O . GLN A 1 93 ? 3.074 -10.320 9.066 1.00 17.65 81 GLN A O 1
ATOM 661 N N . GLU A 1 94 ? 3.962 -11.949 10.366 1.00 22.26 82 GLU A N 1
ATOM 662 C CA . GLU A 1 94 ? 4.166 -12.890 9.265 1.00 22.67 82 GLU A CA 1
ATOM 663 C C . GLU A 1 94 ? 2.831 -13.183 8.591 1.00 21.10 82 GLU A C 1
ATOM 664 O O . GLU A 1 94 ? 2.713 -13.161 7.360 1.00 19.40 82 GLU A O 1
ATOM 670 N N . LEU A 1 95 ? 1.813 -13.482 9.411 1.00 19.25 83 LEU A N 1
ATOM 671 C CA . LEU A 1 95 ? 0.475 -13.781 8.907 1.00 21.55 83 LEU A CA 1
ATOM 672 C C . LEU A 1 95 ? -0.073 -12.613 8.099 1.00 16.35 83 LEU A C 1
ATOM 673 O O . LEU A 1 95 ? -0.627 -12.805 7.012 1.00 16.43 83 LEU A O 1
ATOM 678 N N . SER A 1 96 ? 0.109 -11.388 8.597 1.00 16.81 84 SER A N 1
ATOM 679 C CA . SER A 1 96 ? -0.353 -10.218 7.860 1.00 18.38 84 SER A CA 1
ATOM 680 C C . SER A 1 96 ? 0.336 -10.106 6.505 1.00 23.67 84 SER A C 1
ATOM 681 O O . SER A 1 96 ? -0.2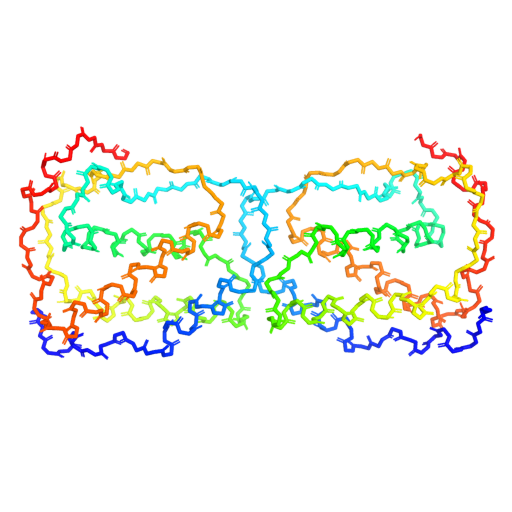83 -9.698 5.515 1.00 16.95 84 SER A O 1
ATOM 684 N N . LEU A 1 97 ? 1.625 -10.437 6.450 1.00 16.47 85 LEU A N 1
ATOM 685 C CA . LEU A 1 97 ? 2.346 -10.414 5.176 1.00 19.56 85 LEU A CA 1
ATOM 686 C C . LEU A 1 97 ? 1.688 -11.344 4.156 1.00 21.45 85 LEU A C 1
ATOM 687 O O . LEU A 1 97 ? 1.620 -11.022 2.962 1.00 22.10 85 LEU A O 1
ATOM 692 N N . ARG A 1 98 ? 1.244 -12.528 4.600 1.00 18.05 86 ARG A N 1
ATOM 693 C CA . ARG A 1 98 ? 0.501 -13.435 3.718 1.00 17.33 86 ARG A CA 1
ATOM 694 C C . ARG A 1 98 ? -0.847 -12.844 3.305 1.00 23.23 86 ARG A C 1
ATOM 695 O O . ARG A 1 98 ? -1.258 -12.964 2.137 1.00 20.14 86 ARG A O 1
ATOM 703 N N . LEU A 1 99 ? -1.548 -12.200 4.250 1.00 16.77 87 LEU A N 1
ATOM 704 C CA . LEU A 1 99 ? -2.889 -11.674 3.984 1.00 20.11 87 LEU A CA 1
ATOM 705 C C . LEU A 1 99 ? -2.883 -10.543 2.968 1.00 19.65 87 LEU A C 1
ATOM 706 O O . LEU A 1 99 ? -3.922 -10.257 2.367 1.00 20.88 87 LEU A O 1
ATOM 711 N N . LYS A 1 100 ? -1.733 -9.926 2.715 1.00 21.54 88 LYS A N 1
ATOM 712 C CA . LYS A 1 100 ? -1.737 -8.790 1.809 1.00 23.32 88 LYS A CA 1
ATOM 713 C C . LYS A 1 100 ? -2.115 -9.211 0.393 1.00 17.69 88 LYS A C 1
ATOM 714 O O . LYS A 1 100 ? -2.651 -8.403 -0.371 1.00 22.07 88 LYS A O 1
ATOM 720 N N . SER A 1 101 ? -1.856 -10.464 0.015 1.00 18.41 89 SER A N 1
ATOM 721 C CA . SER A 1 101 ? -2.335 -10.920 -1.285 1.00 19.05 89 SER A CA 1
ATOM 722 C C . SER A 1 101 ? -3.850 -11.030 -1.353 1.00 26.30 89 SER A C 1
ATOM 723 O O . SER A 1 101 ? -4.394 -11.207 -2.453 1.00 27.87 89 SER A O 1
ATOM 726 N N . CYS A 1 102 ? -4.546 -10.935 -0.222 1.00 18.62 90 CYS A N 1
ATOM 727 C CA . CYS A 1 102 ? -5.996 -11.048 -0.206 1.00 20.99 90 CYS A CA 1
ATOM 728 C C . CYS A 1 102 ? -6.717 -9.715 -0.271 1.00 18.34 90 CYS A C 1
ATOM 729 O O . CYS A 1 102 ? -7.937 -9.712 -0.426 1.00 23.80 90 CYS A O 1
ATOM 732 N N . PHE A 1 103 ? -6.001 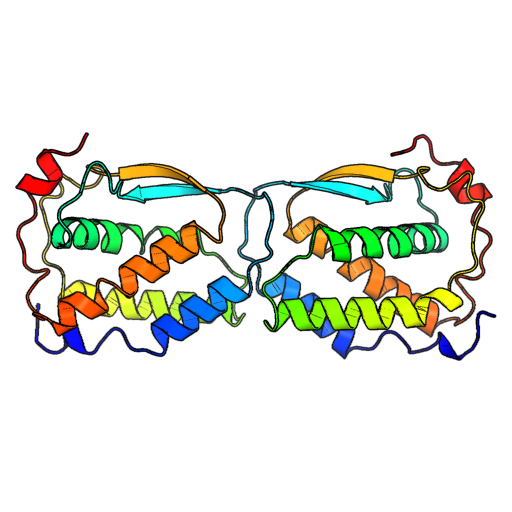-8.602 -0.149 1.00 21.94 91 PHE A N 1
ATOM 733 C CA . PHE A 1 103 ? -6.594 -7.270 -0.125 1.00 23.56 91 PHE A CA 1
ATOM 734 C C . PHE A 1 103 ? -6.131 -6.514 -1.361 1.00 27.32 91 PHE A C 1
ATOM 735 O O . PHE A 1 103 ? -4.927 -6.326 -1.552 1.00 43.59 91 PHE A O 1
ATOM 743 N N . THR A 1 104 ? -7.069 -6.118 -2.218 1.00 31.47 92 THR A N 1
ATOM 744 C CA . THR A 1 104 ? -6.739 -5.216 -3.318 1.00 32.71 92 THR A CA 1
ATOM 745 C C . THR A 1 104 ? -6.475 -3.805 -2.797 1.00 34.65 92 THR A C 1
ATOM 746 O O . THR A 1 104 ? -6.978 -3.398 -1.742 1.00 35.55 92 THR A O 1
ATOM 750 N N . LYS A 1 105 ? -5.667 -3.063 -3.550 1.00 41.81 93 LYS A N 1
ATOM 751 C CA . LYS A 1 105 ? -5.342 -1.691 -3.195 1.00 45.63 93 LYS A CA 1
ATOM 752 C C . LYS A 1 105 ? -6.507 -0.766 -3.511 1.00 51.17 93 LYS A C 1
ATOM 753 O O . LYS A 1 105 ? -7.156 -0.885 -4.559 1.00 43.59 93 LYS A O 1
ATOM 759 N N . ASP A 1 106 ? -6.751 0.171 -2.599 1.00 42.89 94 ASP A N 1
ATOM 760 C CA . ASP A 1 106 ? -7.672 1.273 -2.815 1.00 45.08 94 ASP A CA 1
ATOM 761 C C . ASP A 1 106 ? -6.851 2.543 -3.028 1.00 49.98 94 ASP A C 1
ATOM 762 O O . ASP A 1 106 ? -5.643 2.571 -2.770 1.00 50.25 94 ASP A O 1
ATOM 767 N N . TYR A 1 107 ? -7.513 3.591 -3.530 1.00 61.64 95 TYR A N 1
ATOM 768 C CA . TYR A 1 107 ? -6.825 4.828 -3.915 1.00 71.25 95 TYR A CA 1
ATOM 769 C C . TYR A 1 107 ? -5.990 5.399 -2.758 1.00 81.64 95 TYR A C 1
ATOM 770 O O . TYR A 1 107 ? -6.485 5.537 -1.638 1.00 82.26 95 TYR A O 1
ATOM 779 N N . GLU A 1 108 ? -4.724 5.768 -3.048 1.00 90.65 96 GLU A N 1
ATOM 780 C CA . GLU A 1 108 ? -3.797 6.284 -2.032 1.00 95.36 96 GLU A CA 1
ATOM 781 C C . GLU A 1 108 ? -4.274 7.622 -1.492 1.00 95.04 96 GLU A C 1
ATOM 782 O O . GLU A 1 108 ? -4.039 7.950 -0.316 1.00 89.99 96 GLU A O 1
ATOM 788 N N . GLU A 1 109 ? -4.882 8.417 -2.375 1.00 95.90 97 GLU A N 1
ATOM 789 C CA . GLU A 1 109 ? -6.034 9.282 -2.137 1.00 98.04 97 GLU A CA 1
ATOM 790 C C . GLU A 1 109 ? -6.476 9.294 -0.682 1.00 97.69 97 GLU A C 1
ATOM 791 O O . GLU A 1 109 ? -6.554 10.350 -0.042 1.00 95.68 97 GLU A O 1
ATOM 797 N N . HIS A 1 110 ? -6.886 8.102 -0.230 1.00 91.00 98 HIS A N 1
ATOM 798 C CA . HIS A 1 110 ? -7.724 7.755 0.913 1.00 93.12 98 HIS A CA 1
ATOM 799 C C . HIS A 1 110 ? -6.973 7.013 2.015 1.00 90.61 98 HIS A C 1
ATOM 800 O O . HIS A 1 110 ? -7.527 6.100 2.626 1.00 81.80 98 HIS A O 1
ATOM 807 N N . ASP A 1 111 ? -5.710 7.360 2.286 1.00 100.76 99 ASP A N 1
ATOM 808 C CA . ASP A 1 111 ? -4.944 6.612 3.286 1.00 93.49 99 ASP A CA 1
ATOM 809 C C . ASP A 1 111 ? -5.273 7.032 4.717 1.00 82.35 99 ASP A C 1
ATOM 810 O O . ASP A 1 111 ? -5.515 6.176 5.576 1.00 81.31 99 ASP A O 1
ATOM 815 N N . LYS A 1 112 ? -5.257 8.328 5.011 1.00 79.15 100 LYS A N 1
ATOM 816 C CA . LYS A 1 112 ? -5.555 8.764 6.366 1.00 69.82 100 LYS A CA 1
ATOM 817 C C . LYS A 1 112 ? -7.030 9.075 6.552 1.00 65.58 100 LYS A C 1
ATOM 818 O O . LYS A 1 112 ? -7.423 9.532 7.629 1.00 62.20 100 LYS A O 1
ATOM 824 N N . ALA A 1 113 ? -7.843 8.866 5.518 1.00 65.02 101 ALA A N 1
ATOM 825 C CA . ALA A 1 113 ? -9.286 8.973 5.661 1.00 60.55 101 ALA A CA 1
ATOM 826 C C . ALA A 1 113 ? -9.786 7.883 6.596 1.00 49.85 101 ALA A C 1
ATOM 827 O O . ALA A 1 113 ? -9.253 6.770 6.610 1.00 50.95 101 ALA A O 1
ATOM 829 N N . CYS A 1 114 ? -10.808 8.211 7.391 1.00 49.32 102 CYS A N 1
ATOM 830 C CA . CYS A 1 114 ? -11.466 7.293 8.324 1.00 43.70 102 CYS A CA 1
ATOM 831 C C . CYS A 1 114 ? -10.602 6.958 9.534 1.00 47.39 102 CYS A C 1
ATOM 832 O O . CYS A 1 114 ? -10.923 6.013 10.271 1.00 46.64 102 CYS A O 1
ATOM 835 N N . VAL A 1 115 ? -9.492 7.664 9.744 1.00 38.65 103 VAL A N 1
ATOM 836 C CA . VAL A 1 115 ? -8.581 7.375 10.846 1.00 42.40 103 VAL A CA 1
ATOM 837 C C . VAL A 1 115 ? -8.620 8.526 11.846 1.00 45.45 103 VAL A C 1
ATOM 838 O O . VAL A 1 115 ? -8.681 9.698 11.464 1.00 40.27 103 VAL A O 1
ATOM 842 N N . ARG A 1 116 ? -8.579 8.189 13.132 1.00 43.02 104 ARG A N 1
ATOM 843 C CA . ARG A 1 116 ? -8.482 9.196 14.176 1.00 41.85 104 ARG A CA 1
ATOM 844 C C . ARG A 1 116 ? -7.608 8.660 15.302 1.00 39.88 104 ARG A C 1
ATOM 845 O O . ARG A 1 116 ? -7.324 7.460 15.387 1.00 34.68 104 ARG A O 1
ATOM 853 N N . THR A 1 117 ? -7.177 9.576 16.160 1.00 40.77 105 THR A N 1
ATOM 854 C CA . THR A 1 117 ? -6.411 9.224 17.343 1.00 42.59 105 THR A CA 1
ATOM 855 C C . THR A 1 117 ? -7.316 8.619 18.413 1.00 45.83 105 THR A C 1
ATOM 856 O O . THR A 1 117 ? -8.471 9.028 18.584 1.00 38.15 105 THR A O 1
ATOM 860 N N . PHE A 1 118 ? -6.798 7.606 19.100 1.00 38.33 106 PHE A N 1
ATOM 861 C CA . PHE A 1 118 ? -7.475 6.997 20.233 1.00 34.88 106 PHE A CA 1
ATOM 862 C C . PHE A 1 118 ? -6.620 7.157 21.483 1.00 39.68 106 PHE A C 1
ATOM 863 O O . PHE A 1 118 ? -5.386 7.181 21.421 1.00 34.45 106 PHE A O 1
ATOM 871 N N . TYR A 1 119 ? -7.280 7.270 22.628 1.00 39.88 107 TYR A N 1
ATOM 872 C CA . TYR A 1 119 ? -6.586 7.246 23.913 1.00 42.73 107 TYR A CA 1
ATOM 873 C C . TYR A 1 119 ? -7.298 6.184 24.744 1.00 39.81 107 TYR A C 1
ATOM 874 O O . TYR A 1 119 ? -8.288 6.476 25.420 1.00 46.59 107 TYR A O 1
ATOM 883 N N . GLU A 1 120 ? -6.792 4.954 24.687 1.00 33.00 108 GLU A N 1
ATOM 884 C CA . GLU A 1 120 ? -7.456 3.792 25.256 1.00 30.01 108 GLU A CA 1
ATOM 885 C C . GLU A 1 120 ? -6.413 2.918 25.938 1.00 32.66 108 GLU A C 1
ATOM 886 O O . GLU A 1 120 ? -5.203 3.117 25.771 1.00 39.02 108 GLU A O 1
ATOM 892 N N . THR A 1 121 ? -6.882 1.960 26.742 1.00 30.65 109 THR A N 1
ATOM 893 C CA . THR A 1 121 ? -5.957 1.094 27.450 1.00 30.67 109 THR A CA 1
ATOM 894 C C . THR A 1 121 ? -5.339 0.106 26.480 1.00 27.94 109 THR A C 1
ATOM 895 O O . THR A 1 121 ? -5.927 -0.205 25.442 1.00 29.91 109 THR A O 1
ATOM 899 N N . PRO A 1 122 ? -4.146 -0.403 26.805 1.00 29.79 110 PRO A N 1
ATOM 900 C CA . PRO A 1 122 ? -3.590 -1.513 26.023 1.00 31.55 110 PRO A CA 1
ATOM 901 C C . PRO A 1 122 ? -4.557 -2.672 25.855 1.00 33.78 110 PRO A C 1
ATOM 902 O O . PRO A 1 122 ? -4.586 -3.276 24.776 1.00 27.96 110 PRO A O 1
ATOM 906 N N . LEU A 1 123 ? -5.373 -3.000 26.864 1.00 31.34 111 LEU A N 1
ATOM 907 C CA A LEU A 1 123 ? -6.327 -4.077 26.687 0.48 28.35 111 LEU A CA 1
ATOM 908 C CA B LEU A 1 123 ? -6.347 -4.069 26.704 0.52 28.44 111 LEU A CA 1
ATOM 909 C C . LEU A 1 123 ? -7.327 -3.746 25.565 1.00 28.38 111 LEU A C 1
ATOM 910 O O . LEU A 1 123 ? -7.571 -4.569 24.696 1.00 23.69 111 LEU A O 1
ATOM 919 N N . GLN A 1 124 ? -7.849 -2.516 25.580 1.00 22.38 112 GLN A N 1
ATOM 920 C CA . GLN A 1 124 ? -8.775 -2.103 24.521 1.00 26.99 112 GLN A CA 1
ATOM 921 C C . GLN A 1 124 ? -8.123 -2.135 23.144 1.00 23.53 112 GLN A C 1
ATOM 922 O O . GLN A 1 124 ? -8.770 -2.521 22.161 1.00 23.12 112 GLN A O 1
ATOM 928 N N . LEU A 1 125 ? -6.870 -1.681 23.032 1.00 25.19 113 LEU A N 1
ATOM 929 C CA . LEU A 1 125 ? -6.188 -1.757 21.746 1.00 21.26 113 LEU A CA 1
ATOM 930 C C . LEU A 1 125 ? -6.065 -3.200 21.289 1.00 23.19 113 LEU A C 1
ATOM 931 O O . LEU A 1 125 ? -6.350 -3.526 20.131 1.00 24.72 113 LEU A O 1
ATOM 936 N N . LEU A 1 126 ? -5.633 -4.075 22.198 1.00 20.99 114 LEU A N 1
ATOM 937 C CA . LEU A 1 126 ? -5.487 -5.489 21.891 1.00 20.68 114 LEU A CA 1
ATOM 938 C C . LEU A 1 126 ? -6.818 -6.111 21.486 1.00 22.08 114 LEU A C 1
ATOM 939 O O . LEU A 1 126 ? -6.861 -6.962 20.594 1.00 16.13 114 LEU A O 1
ATOM 944 N N . GLU A 1 127 ? -7.920 -5.719 22.142 1.00 18.68 115 GLU A N 1
ATOM 945 C CA . GLU A 1 127 ? -9.223 -6.231 21.714 1.00 17.89 115 GLU A CA 1
ATOM 946 C C . GLU A 1 127 ? -9.576 -5.732 20.319 1.00 22.53 115 GLU A C 1
ATOM 947 O O . GLU A 1 127 ? -10.166 -6.472 19.521 1.00 19.09 115 GLU A O 1
ATOM 953 N N . LYS A 1 128 ? -9.234 -4.479 20.008 1.00 18.81 116 LYS A N 1
ATOM 954 C CA . LYS A 1 128 ? -9.484 -3.982 18.661 1.00 19.04 116 LYS A CA 1
ATOM 955 C C . LYS A 1 128 ? -8.712 -4.791 17.629 1.00 17.67 116 LYS A C 1
ATOM 956 O O . LYS A 1 128 ? -9.254 -5.130 16.579 1.00 20.34 116 LYS A O 1
ATOM 962 N N . VAL A 1 129 ? -7.439 -5.093 17.911 1.00 17.05 117 VAL A N 1
ATOM 963 C CA . VAL A 1 129 ? -6.618 -5.880 16.991 1.00 15.98 117 VAL A CA 1
ATOM 964 C C . VAL A 1 129 ? -7.152 -7.299 16.856 1.00 14.89 117 VAL A C 1
ATOM 965 O O . VAL A 1 129 ? -7.241 -7.834 15.738 1.00 14.57 117 VAL A O 1
ATOM 969 N N . LYS A 1 130 ? -7.505 -7.943 17.980 1.00 16.49 118 LYS A N 1
ATOM 970 C CA . LYS A 1 130 ? -8.048 -9.297 17.900 1.00 20.64 118 LYS A CA 1
ATOM 971 C C . LYS A 1 130 ? -9.330 -9.343 17.070 1.00 19.59 118 LYS A C 1
ATOM 972 O O . LYS A 1 130 ? -9.528 -10.271 16.270 1.00 15.72 118 LYS A O 1
ATOM 978 N N . ASN A 1 131 ? -10.209 -8.347 17.241 1.00 17.62 119 ASN A N 1
ATOM 979 C CA . ASN A 1 131 ? -11.460 -8.317 16.485 1.00 16.97 119 ASN A CA 1
ATOM 980 C C . ASN A 1 131 ? -11.214 -8.192 14.981 1.00 20.14 119 ASN A C 1
ATOM 981 O O . ASN A 1 131 ? -11.931 -8.807 14.178 1.00 19.62 119 ASN A O 1
ATOM 986 N N . VAL A 1 132 ? -10.216 -7.391 14.572 1.00 17.44 120 VAL A N 1
ATOM 987 C CA . VAL A 1 132 ? -9.884 -7.297 13.149 1.00 19.56 120 VAL A CA 1
ATOM 988 C C . VAL A 1 132 ? -9.499 -8.670 12.593 1.00 20.97 120 VAL A C 1
ATOM 989 O O . VAL A 1 132 ? -10.009 -9.101 11.551 1.00 18.72 120 VAL A O 1
ATOM 993 N N . PHE A 1 133 ? -8.564 -9.361 13.258 1.00 15.67 121 PHE A N 1
ATOM 994 C CA . PHE A 1 133 ? -8.171 -10.693 12.794 1.00 12.18 121 PHE A CA 1
ATOM 995 C C . PHE A 1 133 ? -9.343 -11.664 12.833 1.00 15.33 121 PHE A C 1
ATOM 996 O O . PHE A 1 133 ? -9.533 -12.461 11.899 1.00 18.03 121 PHE A O 1
ATOM 1004 N N . ASN A 1 134 ? -10.178 -11.577 13.877 1.00 13.23 122 ASN A N 1
ATOM 1005 C CA . ASN A 1 134 ? -11.327 -12.464 13.963 1.00 17.57 122 ASN A CA 1
ATOM 1006 C C . ASN A 1 134 ? -12.338 -12.200 12.849 1.00 19.74 122 ASN A C 1
ATOM 1007 O O . ASN A 1 134 ? -12.801 -13.137 12.186 1.00 16.72 122 ASN A O 1
ATOM 1012 N N . GLU A 1 135 ? -12.732 -10.939 12.658 1.00 22.87 123 GLU A N 1
ATOM 1013 C CA A GLU A 1 135 ? -13.730 -10.630 11.636 0.40 17.78 123 GLU A CA 1
ATOM 1014 C CA B GLU A 1 135 ? -13.735 -10.660 11.638 0.60 17.50 123 GLU A CA 1
ATOM 1015 C C . GLU A 1 135 ? -13.187 -10.902 10.237 1.00 15.89 123 GLU A C 1
ATOM 1016 O O . GLU A 1 135 ? -13.938 -11.326 9.346 1.00 17.58 123 GLU A O 1
ATOM 1027 N N . THR A 1 136 ? -11.888 -10.678 10.026 1.00 13.58 124 THR A N 1
ATOM 1028 C CA . THR A 1 136 ? -11.293 -10.966 8.723 1.00 13.04 124 THR A CA 1
ATOM 1029 C C . THR A 1 136 ? -11.353 -12.453 8.416 1.00 15.26 124 THR A C 1
ATOM 1030 O O . THR A 1 136 ? -11.736 -12.861 7.309 1.00 17.38 124 THR A O 1
ATOM 1034 N N . LYS A 1 137 ? -10.994 -13.283 9.401 1.00 12.90 125 LYS A N 1
ATOM 1035 C CA . LYS A 1 137 ? -11.092 -14.722 9.220 1.00 17.59 125 LYS A CA 1
ATOM 1036 C C . LYS A 1 137 ? -12.529 -15.131 8.910 1.00 22.58 125 LYS A C 1
ATOM 1037 O O . LYS A 1 137 ? -12.768 -15.958 8.020 1.00 13.88 125 LYS A O 1
ATOM 1043 N N . ASN A 1 138 ? -13.500 -14.521 9.606 1.00 14.33 126 ASN A N 1
ATOM 1044 C CA . ASN A 1 138 ? -14.904 -14.888 9.433 1.00 15.74 126 ASN A CA 1
ATOM 1045 C C . ASN A 1 138 ? -15.381 -14.566 8.028 1.00 18.15 126 ASN A C 1
ATOM 1046 O O . ASN A 1 138 ? -16.058 -15.386 7.398 1.00 18.96 126 ASN A O 1
ATOM 1051 N N . LEU A 1 139 ? -15.022 -13.383 7.513 1.00 16.02 127 LEU A N 1
ATOM 1052 C CA . LEU A 1 139 ? -15.490 -12.977 6.188 1.00 15.01 127 LEU A CA 1
ATOM 1053 C C . LEU A 1 139 ? -14.816 -13.778 5.073 1.00 15.82 127 LEU A C 1
ATOM 1054 O O . LEU A 1 139 ? -15.485 -14.231 4.130 1.00 17.50 127 LEU A O 1
ATOM 1059 N N . LEU A 1 140 ? -13.500 -13.953 5.159 1.00 13.69 128 LEU A N 1
ATOM 1060 C CA . LEU A 1 140 ? -12.768 -14.831 4.245 1.00 12.20 128 LEU A CA 1
ATOM 1061 C C . LEU A 1 140 ? -13.395 -16.221 4.198 1.00 14.38 128 LEU A C 1
ATOM 1062 O O . LEU A 1 140 ? -13.429 -16.852 3.137 1.00 13.77 128 LEU A O 1
ATOM 1067 N N . ASP A 1 141 ? -13.859 -16.741 5.347 1.00 15.11 129 ASP A N 1
ATOM 1068 C CA . ASP A 1 141 ? -14.573 -18.016 5.318 1.00 13.32 129 ASP A CA 1
ATOM 1069 C C . ASP A 1 141 ? -15.913 -17.896 4.597 1.00 22.17 129 ASP A C 1
ATOM 1070 O O . ASP A 1 141 ? -16.428 -18.908 4.127 1.00 25.85 129 ASP A O 1
ATOM 1075 N N . LYS A 1 142 ? -16.487 -16.689 4.488 1.00 15.96 130 LYS A N 1
ATOM 1076 C CA . LYS A 1 142 ? -17.745 -16.543 3.749 1.00 20.92 130 LYS A CA 1
ATOM 1077 C C . LYS A 1 142 ? -17.522 -16.353 2.244 1.00 25.63 130 LYS A C 1
ATOM 1078 O O . LYS A 1 142 ? -18.272 -16.892 1.418 1.00 19.86 130 LYS A O 1
ATOM 1084 N N . ASP A 1 143 ? -16.486 -15.606 1.860 1.00 15.98 131 ASP A N 1
ATOM 1085 C CA . ASP A 1 143 ? -16.203 -15.363 0.448 1.00 21.45 131 ASP A CA 1
ATOM 1086 C C . ASP A 1 143 ? -14.727 -14.974 0.439 1.00 17.22 131 ASP A C 1
ATOM 1087 O O . ASP A 1 143 ? -14.385 -13.867 0.866 1.00 18.08 131 ASP A O 1
ATOM 1092 N N . TRP A 1 144 ? -13.860 -15.889 -0.014 1.00 13.28 132 TRP A N 1
ATOM 1093 C CA . TRP A 1 144 ? -12.422 -15.598 0.068 1.00 12.48 132 TRP A CA 1
ATOM 1094 C C . TRP A 1 144 ? -11.977 -14.445 -0.833 1.00 13.03 132 TRP A C 1
ATOM 1095 O O . TRP A 1 144 ? -10.832 -13.976 -0.711 1.00 19.75 132 TRP A O 1
ATOM 1106 N N . ASN A 1 145 ? -12.857 -13.964 -1.699 1.00 14.06 133 ASN A N 1
ATOM 1107 C CA . ASN A 1 145 ? -12.615 -12.859 -2.619 1.00 14.94 133 ASN A CA 1
ATOM 1108 C C . ASN A 1 145 ? -13.104 -11.525 -2.075 1.00 19.25 133 ASN A C 1
ATOM 1109 O O . ASN A 1 145 ? -13.018 -10.516 -2.786 1.00 19.15 133 ASN A O 1
ATOM 1114 N N . ILE A 1 146 ? -13.611 -11.490 -0.838 1.00 21.09 134 ILE A N 1
ATOM 1115 C CA . ILE A 1 146 ? -14.404 -10.336 -0.401 1.00 23.01 134 ILE A CA 1
ATOM 1116 C C . ILE A 1 146 ? -13.563 -9.061 -0.313 1.00 25.34 134 ILE A C 1
ATOM 1117 O O . ILE A 1 146 ? -14.077 -7.953 -0.524 1.00 19.13 134 ILE A O 1
ATOM 1122 N N . PHE A 1 147 ? -12.273 -9.173 -0.006 1.00 17.97 135 PHE A N 1
ATOM 1123 C CA . PHE A 1 147 ? -11.454 -7.982 0.149 1.00 17.21 135 PHE A CA 1
ATOM 1124 C C . PHE A 1 147 ? -10.831 -7.527 -1.164 1.00 24.73 135 PHE A C 1
ATOM 1125 O O . PHE A 1 147 ? -9.919 -6.680 -1.158 1.00 25.25 135 PHE A O 1
ATOM 1133 N N . SER A 1 148 ? -11.333 -8.038 -2.292 1.00 19.72 136 SER A N 1
ATOM 1134 C CA . SER A 1 148 ? -11.092 -7.382 -3.573 1.00 25.16 136 SER A CA 1
ATOM 1135 C C . SER A 1 148 ? -12.057 -6.231 -3.806 1.00 27.42 136 SER A C 1
ATOM 1136 O O . SER A 1 148 ? -11.984 -5.582 -4.853 1.00 27.35 136 SER A O 1
ATOM 1139 N N . LYS A 1 149 ? -12.942 -5.958 -2.849 1.00 30.96 137 LYS A N 1
ATOM 1140 C CA . LYS A 1 149 ? -13.898 -4.867 -2.989 1.00 34.77 137 LYS A CA 1
ATOM 1141 C C . LYS A 1 149 ? -13.198 -3.528 -3.188 1.00 33.96 137 LYS A C 1
ATOM 1142 O O . LYS A 1 149 ? -12.204 -3.215 -2.525 1.00 24.50 137 LYS A O 1
ATOM 1148 N N . ASN A 1 150 ? -13.739 -2.740 -4.110 1.00 37.21 138 ASN A N 1
ATOM 1149 C CA . ASN A 1 150 ? -13.360 -1.344 -4.278 1.00 36.56 138 ASN A CA 1
ATOM 1150 C C . ASN A 1 150 ? -14.022 -0.523 -3.183 1.00 30.12 138 ASN A C 1
ATOM 1151 O O . ASN A 1 150 ? -15.240 -0.310 -3.215 1.00 38.74 138 ASN A O 1
ATOM 1156 N N . CYS A 1 151 ? -13.227 -0.031 -2.233 1.00 29.79 139 CYS A N 1
ATOM 1157 C CA . CYS A 1 151 ? -13.756 0.754 -1.126 1.00 36.38 139 CYS A CA 1
ATOM 1158 C C . CYS A 1 151 ? -13.506 2.243 -1.289 1.00 49.11 139 CYS A C 1
ATOM 1159 O O . CYS A 1 151 ? -13.527 2.976 -0.292 1.00 47.79 139 CYS A O 1
ATOM 1162 N N . ASN A 1 152 ? -13.277 2.703 -2.521 1.00 52.94 140 ASN A N 1
ATOM 1163 C CA . ASN A 1 152 ? -12.882 4.092 -2.726 1.00 59.43 140 ASN A CA 1
ATOM 1164 C C . ASN A 1 152 ? -14.001 5.051 -2.352 1.00 52.41 140 ASN A C 1
ATOM 1165 O O . ASN A 1 152 ? -13.738 6.128 -1.804 1.00 60.46 140 ASN A O 1
ATOM 1170 N N . ASN A 1 153 ? -15.254 4.677 -2.616 1.00 44.16 141 ASN A N 1
ATOM 1171 C CA . ASN A 1 153 ? -16.355 5.564 -2.256 1.00 42.86 141 ASN A CA 1
ATOM 1172 C C . ASN A 1 153 ? -16.681 5.508 -0.770 1.00 49.78 141 ASN A C 1
ATOM 1173 O O . ASN A 1 153 ? -17.031 6.537 -0.184 1.00 53.39 141 ASN A O 1
ATOM 1178 N N . SER A 1 154 ? -16.549 4.338 -0.137 1.00 49.80 142 SER A N 1
ATOM 1179 C CA . SER A 1 154 ? -16.745 4.262 1.305 1.00 46.93 142 SER A CA 1
ATOM 1180 C C . SER A 1 154 ? -15.731 5.125 2.039 1.00 47.85 142 SER A C 1
ATOM 1181 O O . SER A 1 154 ? -16.071 5.802 3.020 1.00 44.40 142 SER A O 1
ATOM 1184 N N . PHE A 1 155 ? -14.476 5.111 1.588 1.00 42.60 143 PHE A N 1
ATOM 1185 C CA . PHE A 1 155 ? -13.467 5.916 2.265 1.00 42.75 143 PHE A CA 1
ATOM 1186 C C . PHE A 1 155 ? -13.746 7.408 2.096 1.00 55.49 143 PHE A C 1
ATOM 1187 O O . PHE A 1 155 ? -13.404 8.209 2.976 1.00 59.23 143 PHE A O 1
ATOM 1195 N N . ALA A 1 156 ? -14.396 7.793 0.997 1.00 49.29 144 ALA A N 1
ATOM 1196 C CA . ALA A 1 156 ? -14.617 9.207 0.711 1.00 47.95 144 ALA A CA 1
ATOM 1197 C C . ALA A 1 156 ? -15.646 9.854 1.645 1.00 58.39 144 ALA A C 1
ATOM 1198 O O . ALA A 1 156 ? -15.568 11.063 1.896 1.00 65.03 144 ALA A O 1
ATOM 1200 N N . GLU A 1 157 ? -16.614 9.093 2.161 1.00 56.28 145 GLU A N 1
ATOM 1201 C CA . GLU A 1 157 ? -17.628 9.682 3.035 1.00 60.87 145 GLU A CA 1
ATOM 1202 C C . GLU A 1 157 ? -17.121 9.948 4.444 1.00 63.14 145 GLU A C 1
ATOM 1203 O O . GLU A 1 157 ? -17.821 10.592 5.237 1.00 68.18 145 GLU A O 1
ATOM 1209 N N . CYS A 1 158 ? -15.932 9.464 4.773 1.00 64.42 146 CYS A N 1
ATOM 1210 C CA . CYS A 1 158 ? -15.353 9.642 6.093 1.00 66.53 146 CYS A CA 1
ATOM 1211 C C . CYS A 1 158 ? -14.992 11.111 6.342 1.00 77.94 146 CYS A C 1
ATOM 1212 O O . CYS A 1 158 ? -14.891 11.923 5.419 1.00 84.17 146 CYS A O 1
ATOM 1215 N N . SER A 1 159 ? -14.825 11.454 7.615 1.00 79.58 147 SER A N 1
ATOM 1216 C CA . SER A 1 159 ? -14.495 12.828 7.998 1.00 87.44 147 SER A CA 1
ATOM 1217 C C . SER A 1 159 ? -13.050 13.164 7.626 1.00 92.32 147 SER A C 1
ATOM 1218 O O . SER A 1 159 ? -12.102 12.609 8.189 1.00 91.24 147 SER A O 1
ATOM 1221 N N . GLU B 1 14 ? 7.047 -15.567 66.814 1.00 85.99 2 GLU B N 1
ATOM 1222 C CA . GLU B 1 14 ? 8.477 -15.613 66.525 1.00 86.58 2 GLU B CA 1
ATOM 1223 C C . GLU B 1 14 ? 8.835 -15.530 65.046 1.00 75.53 2 GLU B C 1
ATOM 1224 O O . GLU B 1 14 ? 8.157 -16.107 64.187 1.00 78.88 2 GLU B O 1
ATOM 1230 N N . VAL B 1 15 ? 9.885 -14.757 64.762 1.00 69.02 3 VAL B N 1
ATOM 1231 C CA . VAL B 1 15 ? 10.696 -15.004 63.577 1.00 58.81 3 VAL B CA 1
ATOM 1232 C C . VAL B 1 15 ? 11.523 -16.260 63.831 1.00 64.25 3 VAL B C 1
ATOM 1233 O O . VAL B 1 15 ? 12.084 -16.440 64.918 1.00 62.61 3 VAL B O 1
ATOM 1237 N N . SER B 1 16 ? 11.595 -17.152 62.848 1.00 65.35 4 SER B N 1
ATOM 1238 C CA . SER B 1 16 ? 12.329 -18.395 63.054 1.00 56.20 4 SER B CA 1
ATOM 1239 C C . SER B 1 16 ? 12.884 -18.863 61.715 1.00 52.25 4 SER B C 1
ATOM 1240 O O . SER B 1 16 ? 12.639 -18.251 60.673 1.00 50.30 4 SER B O 1
ATOM 1243 N N . GLU B 1 17 ? 13.655 -19.955 61.756 1.00 53.00 5 GLU B N 1
ATOM 1244 C CA . GLU B 1 17 ? 14.239 -20.557 60.557 1.00 56.94 5 GLU B CA 1
ATOM 1245 C C . GLU B 1 17 ? 13.204 -20.870 59.478 1.00 52.61 5 GLU B C 1
ATOM 1246 O O . GLU B 1 17 ? 13.581 -21.185 58.341 1.00 50.36 5 GLU B O 1
ATOM 1252 N N . TYR B 1 18 ? 11.912 -20.803 59.809 1.00 54.36 6 TYR B N 1
ATOM 1253 C CA . TYR B 1 18 ? 10.857 -20.868 58.803 1.00 49.44 6 TYR B CA 1
ATOM 1254 C C . TYR B 1 18 ? 11.029 -19.784 57.742 1.00 45.78 6 TYR B C 1
ATOM 1255 O O . TYR B 1 18 ? 10.622 -19.965 56.589 1.00 45.35 6 TYR B O 1
ATOM 1264 N N . CYS B 1 19 ? 11.641 -18.661 58.119 1.00 45.61 7 CYS B N 1
ATOM 1265 C CA . CYS B 1 19 ? 11.902 -17.547 57.202 1.00 50.84 7 CYS B CA 1
ATOM 1266 C C . CYS B 1 19 ? 12.958 -17.868 56.146 1.00 43.59 7 CYS B C 1
ATOM 1267 O O . CYS B 1 19 ? 12.880 -17.369 55.022 1.00 45.81 7 CYS B O 1
ATOM 1270 N N . SER B 1 20 ? 13.991 -18.630 56.492 1.00 46.02 8 SER B N 1
ATOM 1271 C CA . SER B 1 20 ? 15.082 -18.818 55.546 1.00 54.46 8 SER B CA 1
ATOM 1272 C C . SER B 1 20 ? 14.624 -19.673 54.371 1.00 50.92 8 SER B C 1
ATOM 1273 O O . SER B 1 20 ? 13.902 -20.662 54.544 1.00 52.59 8 SER B O 1
ATOM 1276 N N . HIS B 1 21 ? 15.040 -19.270 53.175 1.00 45.33 9 HIS B N 1
ATOM 1277 C CA . HIS B 1 21 ? 14.777 -19.999 51.935 1.00 55.37 9 HIS B CA 1
ATOM 1278 C C . HIS B 1 21 ? 13.288 -20.060 51.592 1.00 49.52 9 HIS B C 1
ATOM 1279 O O . HIS B 1 21 ? 12.857 -20.918 50.811 1.00 50.98 9 HIS B O 1
ATOM 1286 N N . MET B 1 22 ? 12.484 -19.165 52.168 1.00 46.93 10 MET B N 1
ATOM 1287 C CA . MET B 1 22 ? 11.042 -19.192 51.935 1.00 41.40 10 MET B CA 1
ATOM 1288 C C . MET B 1 22 ? 10.698 -18.601 50.564 1.00 44.93 10 MET B C 1
ATOM 1289 O O . MET B 1 22 ? 9.840 -19.133 49.843 1.00 36.74 10 MET B O 1
ATOM 1294 N N . ILE B 1 23 ? 11.358 -17.517 50.174 1.00 41.13 11 ILE B N 1
ATOM 1295 C CA . ILE B 1 23 ? 11.206 -17.007 48.818 1.00 37.05 11 ILE B CA 1
ATOM 1296 C C . ILE B 1 23 ? 12.090 -17.843 47.911 1.00 40.65 11 ILE B C 1
ATOM 1297 O O . ILE B 1 23 ? 13.306 -17.896 48.103 1.00 41.67 11 ILE B O 1
ATOM 1302 N N . GLY B 1 24 ? 11.466 -18.539 46.954 1.00 36.06 12 GLY B N 1
ATOM 1303 C CA . GLY B 1 24 ? 12.180 -19.410 46.048 1.00 41.97 12 GLY B CA 1
ATOM 1304 C C . GLY B 1 24 ? 12.377 -18.797 44.667 1.00 47.64 12 GLY B C 1
ATOM 1305 O O . GLY B 1 24 ? 11.855 -17.730 44.338 1.00 36.68 12 GLY B O 1
ATOM 1306 N N . SER B 1 25 ? 13.143 -19.523 43.848 1.00 50.95 13 SER B N 1
ATOM 1307 C CA . SER B 1 25 ? 13.435 -19.073 42.492 1.00 47.40 13 SER B CA 1
ATOM 1308 C C . SER B 1 25 ? 12.192 -19.090 41.610 1.00 38.29 13 SER B C 1
ATOM 1309 O O . SER B 1 25 ? 12.061 -18.247 40.715 1.00 36.57 13 SER B O 1
ATOM 1312 N N . GLY B 1 26 ? 11.276 -20.039 41.834 1.00 37.24 14 GLY B N 1
ATOM 1313 C CA . GLY B 1 26 ? 10.036 -20.036 41.077 1.00 35.92 14 GLY B CA 1
ATOM 1314 C C . GLY B 1 26 ? 9.247 -18.759 41.297 1.00 35.80 14 GLY B C 1
ATOM 1315 O O . GLY B 1 26 ? 8.645 -18.217 40.365 1.00 31.48 14 GLY B O 1
ATOM 1316 N N . HIS B 1 27 ? 9.276 -18.244 42.530 1.00 32.23 15 HIS B N 1
ATOM 1317 C CA . HIS B 1 27 ? 8.631 -16.975 42.843 1.00 29.93 15 HIS B CA 1
ATOM 1318 C C . HIS B 1 27 ? 9.226 -15.847 42.015 1.00 28.79 15 HIS B C 1
ATOM 1319 O O . HIS B 1 27 ? 8.493 -15.025 41.452 1.00 28.07 15 HIS B O 1
ATOM 1326 N N . LEU B 1 28 ? 10.555 -15.801 41.918 1.00 29.97 16 LEU B N 1
ATOM 1327 C CA . LEU B 1 28 ? 11.196 -14.745 41.141 1.00 37.34 16 LEU B CA 1
ATOM 1328 C C . LEU B 1 28 ? 10.931 -14.924 39.651 1.00 29.44 16 LEU B C 1
ATOM 1329 O O . LEU B 1 28 ? 10.677 -13.941 38.947 1.00 31.98 16 LEU B O 1
ATOM 1334 N N . GLN B 1 29 ? 11.010 -16.163 39.147 1.00 30.67 17 GLN B N 1
ATOM 1335 C CA . GLN B 1 29 ? 10.666 -16.403 37.746 1.00 31.02 17 GLN B CA 1
ATOM 1336 C C . GLN B 1 29 ? 9.238 -15.972 37.453 1.00 28.68 17 GLN B C 1
ATOM 1337 O O . GLN B 1 29 ? 8.958 -15.439 36.375 1.00 31.72 17 GLN B O 1
ATOM 1343 N N . SER B 1 30 ? 8.317 -16.206 38.394 1.00 28.18 18 SER B N 1
ATOM 1344 C CA . SER B 1 30 ? 6.938 -15.760 38.193 1.00 27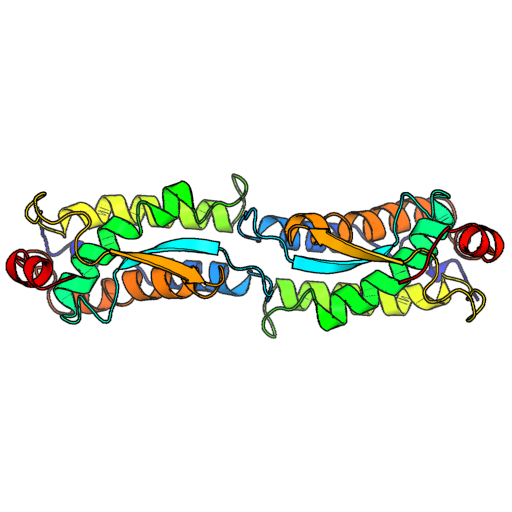.73 18 SER B CA 1
ATOM 1345 C C . SER B 1 30 ? 6.878 -14.251 38.050 1.00 31.76 18 SER B C 1
ATOM 1346 O O . SER B 1 30 ? 6.204 -13.728 37.155 1.00 33.80 18 SER B O 1
ATOM 1349 N N . LEU B 1 31 ? 7.571 -13.535 38.939 1.00 32.68 19 LEU B N 1
ATOM 1350 C CA . LEU B 1 31 ? 7.648 -12.083 38.831 1.00 32.41 19 LEU B CA 1
ATOM 1351 C C . LEU B 1 31 ? 8.236 -11.679 37.484 1.00 32.82 19 LEU B C 1
ATOM 1352 O O . LEU B 1 31 ? 7.769 -10.727 36.858 1.00 22.45 19 LEU B O 1
ATOM 1357 N N . GLN B 1 32 ? 9.267 -12.394 37.024 1.00 29.16 20 GLN B N 1
ATOM 1358 C CA . GLN B 1 32 ? 9.900 -12.034 35.759 1.00 26.67 20 GLN B CA 1
ATOM 1359 C C . GLN B 1 32 ? 8.957 -12.245 34.572 1.00 33.67 20 GLN B C 1
ATOM 1360 O O . GLN B 1 32 ? 8.890 -11.398 33.668 1.00 24.74 20 GLN B O 1
ATOM 1366 N N . ARG B 1 33 ? 8.222 -13.365 34.556 1.00 30.50 21 ARG B N 1
ATOM 1367 C CA . ARG B 1 33 ? 7.254 -13.600 33.483 1.00 39.80 21 ARG B CA 1
ATOM 1368 C C . ARG B 1 33 ? 6.163 -12.548 33.501 1.00 30.99 21 ARG B C 1
ATOM 1369 O O . ARG B 1 33 ? 5.732 -12.063 32.443 1.00 25.16 21 ARG B O 1
ATOM 1377 N N . LEU B 1 34 ? 5.713 -12.183 34.700 1.00 24.97 22 LEU B N 1
ATOM 1378 C CA . LEU B 1 34 ? 4.831 -11.043 34.884 1.00 29.45 22 LEU B CA 1
ATOM 1379 C C . LEU B 1 34 ? 5.350 -9.820 34.127 1.00 31.32 22 LEU B C 1
ATOM 1380 O O . LEU B 1 34 ? 4.654 -9.245 33.276 1.00 28.70 22 LEU B O 1
ATOM 1385 N N . ILE B 1 35 ? 6.585 -9.413 34.435 1.00 25.94 23 ILE B N 1
ATOM 1386 C CA . ILE B 1 35 ? 7.178 -8.234 33.808 1.00 20.02 23 ILE B CA 1
ATOM 1387 C C . ILE B 1 35 ? 7.294 -8.417 32.296 1.00 28.31 23 ILE B C 1
ATOM 1388 O O . ILE B 1 35 ? 7.019 -7.488 31.526 1.00 25.83 23 ILE B O 1
ATOM 1393 N N . ASP B 1 36 ? 7.732 -9.603 31.846 1.00 27.53 24 ASP B N 1
ATOM 1394 C CA . ASP B 1 36 ? 8.019 -9.796 30.427 1.00 25.57 24 ASP B CA 1
ATOM 1395 C C . ASP B 1 36 ? 6.772 -9.797 29.570 1.00 28.24 24 ASP B C 1
ATOM 1396 O O . ASP B 1 36 ? 6.862 -9.477 28.383 1.00 29.82 24 ASP B O 1
ATOM 1401 N N . SER B 1 37 ? 5.612 -10.100 30.143 1.00 25.07 25 SER B N 1
ATOM 1402 C CA . SER B 1 37 ? 4.403 -10.182 29.346 1.00 31.67 25 SER B CA 1
ATOM 1403 C C . SER B 1 37 ? 3.713 -8.838 29.187 1.00 29.13 25 SER B C 1
ATOM 1404 O O . SER B 1 37 ? 2.729 -8.762 28.447 1.00 32.06 25 SER B O 1
ATOM 1407 N N . GLN B 1 38 ? 4.199 -7.781 29.851 1.00 22.55 26 GLN B N 1
ATOM 1408 C CA . GLN B 1 38 ? 3.527 -6.488 29.780 1.00 25.59 26 GLN B CA 1
ATOM 1409 C C . GLN B 1 38 ? 3.954 -5.743 28.530 1.00 31.12 26 GLN B C 1
ATOM 1410 O O . GLN B 1 38 ? 5.151 -5.630 28.235 1.00 27.28 26 GLN B O 1
ATOM 1416 N N . MET B 1 39 ? 2.970 -5.234 27.799 1.00 23.10 27 MET B N 1
ATOM 1417 C CA . MET B 1 39 ? 3.254 -4.340 26.685 1.00 26.00 27 MET B CA 1
ATOM 1418 C C . MET B 1 39 ? 4.014 -3.115 27.164 1.00 32.72 27 MET B C 1
ATOM 1419 O O . MET B 1 39 ? 3.682 -2.520 28.192 1.00 30.72 27 MET B O 1
ATOM 1424 N N . GLU B 1 40 ? 5.057 -2.751 26.428 1.00 34.20 28 GLU B N 1
ATOM 1425 C CA . GLU B 1 40 ? 5.869 -1.600 26.804 1.00 38.74 28 GLU B CA 1
ATOM 1426 C C . GLU B 1 40 ? 5.164 -0.292 26.466 1.00 50.22 28 GLU B C 1
ATOM 1427 O O . GLU B 1 40 ? 4.676 -0.109 25.348 1.00 48.07 28 GLU B O 1
ATOM 1433 N N . THR B 1 41 ? 5.032 0.578 27.467 1.00 59.13 29 THR B N 1
ATOM 1434 C CA . THR B 1 41 ? 4.348 1.852 27.296 1.00 65.33 29 THR B CA 1
ATOM 1435 C C . THR B 1 41 ? 5.013 2.901 28.171 1.00 76.75 29 THR B C 1
ATOM 1436 O O . THR B 1 41 ? 5.518 2.599 29.259 1.00 78.89 29 THR B O 1
ATOM 1440 N N . SER B 1 42 ? 4.997 4.142 27.677 1.00 74.73 30 SER B N 1
ATOM 1441 C CA . SER B 1 42 ? 5.422 5.316 28.430 1.00 66.46 30 SER B CA 1
ATOM 1442 C C . SER B 1 42 ? 4.344 5.831 29.371 1.00 60.68 30 SER B C 1
ATOM 1443 O O . SER B 1 42 ? 4.590 6.808 30.095 1.00 67.72 30 SER B O 1
ATOM 1446 N N . SER B 1 43 ? 3.148 5.243 29.321 1.00 55.47 31 SER B N 1
ATOM 1447 C CA . SER B 1 43 ? 2.017 5.740 30.091 1.00 53.46 31 SER B CA 1
ATOM 1448 C C . SER B 1 43 ? 2.236 5.525 31.584 1.00 47.51 31 SER B C 1
ATOM 1449 O O . SER B 1 43 ? 2.522 4.412 32.031 1.00 43.27 31 SER B O 1
ATOM 1452 N N . GLN B 1 44 ? 2.066 6.583 32.356 1.00 22.90 32 GLN B N 1
ATOM 1453 C CA . GLN B 1 44 ? 2.327 6.551 33.782 1.00 22.09 32 GLN B CA 1
ATOM 1454 C C . GLN B 1 44 ? 1.035 6.379 34.557 1.00 29.47 32 GLN B C 1
ATOM 1455 O O . GLN B 1 44 ? -0.040 6.776 34.112 1.00 29.99 32 GLN B O 1
ATOM 1461 N N . ILE B 1 45 ? 1.159 5.778 35.734 1.00 30.71 33 ILE B N 1
ATOM 1462 C CA . ILE B 1 45 ? 0.042 5.588 36.640 1.00 28.39 33 ILE B CA 1
ATOM 1463 C C . ILE B 1 45 ? 0.515 6.062 38.006 1.00 26.09 33 ILE B C 1
ATOM 1464 O O . ILE B 1 45 ? 1.715 6.192 38.263 1.00 33.24 33 ILE B O 1
ATOM 1469 N N . THR B 1 46 ? -0.443 6.364 38.869 1.00 33.31 34 THR B N 1
ATOM 1470 C CA . THR B 1 46 ? -0.151 6.812 40.223 1.00 34.48 34 THR B CA 1
ATOM 1471 C C . THR B 1 46 ? -0.286 5.642 41.191 1.00 34.87 34 THR B C 1
ATOM 1472 O O . THR B 1 46 ? -1.188 4.808 41.055 1.00 33.24 34 THR B O 1
ATOM 1476 N N . PHE B 1 47 ? 0.625 5.579 42.161 1.00 33.23 35 PHE B N 1
ATOM 1477 C CA . PHE B 1 47 ? 0.562 4.578 43.217 1.00 29.22 35 PHE B CA 1
ATOM 1478 C C . PHE B 1 47 ? 1.350 5.093 44.418 1.00 22.29 35 PHE B C 1
ATOM 1479 O O . PHE B 1 47 ? 2.172 6.008 44.300 1.00 31.26 35 PHE B O 1
ATOM 1487 N N . GLU B 1 48 ? 1.073 4.498 45.580 1.00 20.02 36 GLU B N 1
ATOM 1488 C CA . GLU B 1 48 ? 1.826 4.768 46.800 1.00 17.74 36 GLU B CA 1
ATOM 1489 C C . GLU B 1 48 ? 2.917 3.729 46.963 1.00 25.46 36 GLU B C 1
ATOM 1490 O O . GLU B 1 48 ? 2.692 2.533 46.752 1.00 29.60 36 GLU B O 1
ATOM 1496 N N . PHE B 1 49 ? 4.107 4.188 47.324 1.00 24.84 37 PHE B N 1
ATOM 1497 C CA . PHE B 1 49 ? 5.207 3.268 47.560 1.00 18.13 37 PHE B CA 1
ATOM 1498 C C . PHE B 1 49 ? 6.187 3.951 48.497 1.00 22.42 37 PHE B C 1
ATOM 1499 O O . PHE B 1 49 ? 6.109 5.156 48.727 1.00 20.35 37 PHE B O 1
ATOM 1507 N N . VAL B 1 50 ? 7.120 3.168 49.033 1.00 30.95 38 VAL B N 1
ATOM 1508 C CA . VAL B 1 50 ? 8.130 3.730 49.922 1.00 28.00 38 VAL B CA 1
ATOM 1509 C C . VAL B 1 50 ? 9.080 4.587 49.107 1.00 24.26 38 VAL B C 1
ATOM 1510 O O . VAL B 1 50 ? 9.532 4.191 48.024 1.00 29.52 38 VAL B O 1
ATOM 1514 N N . ASP B 1 51 ? 9.401 5.763 49.639 1.00 26.18 39 ASP B N 1
ATOM 1515 C CA . ASP B 1 51 ? 10.270 6.731 48.986 1.00 24.66 39 ASP B CA 1
ATOM 1516 C C . ASP B 1 51 ? 11.706 6.417 49.403 1.00 33.53 39 ASP B C 1
ATOM 1517 O O . ASP B 1 51 ? 12.100 6.706 50.537 1.00 26.19 39 ASP B O 1
ATOM 1522 N N . GLN B 1 52 ? 12.503 5.873 48.480 1.00 27.67 40 GLN B N 1
ATOM 1523 C CA . GLN B 1 52 ? 13.875 5.514 48.831 1.00 39.61 40 GLN B CA 1
ATOM 1524 C C . GLN B 1 52 ? 14.690 6.739 49.216 1.00 37.50 40 GLN B C 1
ATOM 1525 O O . GLN B 1 52 ? 15.660 6.624 49.971 1.00 32.02 40 GLN B O 1
ATOM 1531 N N . GLU B 1 53 ? 14.322 7.916 48.712 1.00 31.68 41 GLU B N 1
ATOM 1532 C CA . GLU B 1 53 ? 15.077 9.105 49.076 1.00 37.74 41 GLU B CA 1
ATOM 1533 C C . GLU B 1 53 ? 14.850 9.478 50.542 1.00 42.37 41 GLU B C 1
ATOM 1534 O O . GLU B 1 53 ? 15.706 10.134 51.146 1.00 38.70 41 GLU B O 1
ATOM 1540 N N . GLN B 1 54 ? 13.713 9.077 51.123 1.00 39.55 42 GLN B N 1
ATOM 1541 C CA . GLN B 1 54 ? 13.436 9.314 52.536 1.00 29.03 42 GLN B CA 1
ATOM 1542 C C . GLN B 1 54 ? 13.955 8.202 53.436 1.00 24.19 42 GLN B C 1
ATOM 1543 O O . GLN B 1 54 ? 14.357 8.472 54.569 1.00 29.47 42 GLN B O 1
ATOM 1549 N N . LEU B 1 55 ? 13.868 6.955 52.988 1.00 29.85 43 LEU B N 1
ATOM 1550 C CA . LEU B 1 55 ? 14.220 5.783 53.781 1.00 28.78 43 LEU B CA 1
ATOM 1551 C C . LEU B 1 55 ? 15.369 5.063 53.079 1.00 28.85 43 LEU B C 1
ATOM 1552 O O . LEU B 1 55 ? 15.144 4.216 52.212 1.00 26.24 43 LEU B O 1
ATOM 1557 N N . LYS B 1 56 ? 16.604 5.390 53.462 1.00 28.98 44 LYS B N 1
ATOM 1558 C CA . LYS B 1 56 ? 17.773 4.838 52.791 1.00 29.35 44 LYS B CA 1
ATOM 1559 C C . LYS B 1 56 ? 18.343 3.587 53.438 1.00 36.91 44 LYS B C 1
ATOM 1560 O O . LYS B 1 56 ? 19.083 2.858 52.769 1.00 42.48 44 LYS B O 1
ATOM 1566 N N . ASP B 1 57 ? 18.049 3.317 54.703 1.00 34.31 45 ASP B N 1
ATOM 1567 C CA . ASP B 1 57 ? 18.617 2.134 55.322 1.00 31.87 45 ASP B CA 1
ATOM 1568 C C . ASP B 1 57 ? 18.057 0.892 54.629 1.00 32.47 45 ASP B C 1
ATOM 1569 O O . ASP B 1 57 ? 16.832 0.739 54.518 1.00 34.13 45 ASP B O 1
ATOM 1574 N N . PRO B 1 58 ? 18.914 0.003 54.128 1.00 35.29 46 PRO B N 1
ATOM 1575 C CA . PRO B 1 58 ? 18.415 -1.085 53.268 1.00 35.98 46 PRO B CA 1
ATOM 1576 C C . PRO B 1 58 ? 17.426 -2.022 53.954 1.00 36.98 46 PRO B C 1
ATOM 1577 O O . PRO B 1 58 ? 16.463 -2.464 53.318 1.00 34.08 46 PRO B O 1
ATOM 1581 N N . VAL B 1 59 ? 17.633 -2.360 55.225 1.00 31.42 47 VAL B N 1
ATOM 1582 C CA . VAL B 1 59 ? 16.742 -3.318 55.878 1.00 35.23 47 VAL B CA 1
ATOM 1583 C C . VAL B 1 59 ? 15.378 -2.690 56.141 1.00 30.13 47 VAL B C 1
ATOM 1584 O O . VAL B 1 59 ? 14.340 -3.252 55.773 1.00 30.76 47 VAL B O 1
ATOM 1588 N N . CYS B 1 60 ? 15.350 -1.531 56.807 1.00 31.77 48 CYS B N 1
ATOM 1589 C CA . CYS B 1 60 ? 14.057 -0.897 57.028 1.00 32.31 48 CYS B CA 1
ATOM 1590 C C . CYS B 1 60 ? 13.365 -0.443 55.760 1.00 30.33 48 CYS B C 1
ATOM 1591 O O . CYS B 1 60 ? 12.130 -0.452 55.738 1.00 29.11 48 CYS B O 1
ATOM 1594 N N . TYR B 1 61 ? 14.094 -0.088 54.699 1.00 32.20 49 TYR B N 1
ATOM 1595 C CA . TYR B 1 61 ? 13.398 0.121 53.438 1.00 25.03 49 TYR B CA 1
ATOM 1596 C C . TYR B 1 61 ? 12.579 -1.113 53.084 1.00 27.45 49 TYR B C 1
ATOM 1597 O O . TYR B 1 61 ? 11.385 -1.015 52.789 1.00 24.08 49 TYR B O 1
ATOM 1606 N N . LEU B 1 62 ? 13.187 -2.299 53.173 1.00 32.29 50 LEU B N 1
ATOM 1607 C CA . LEU B 1 62 ? 12.471 -3.488 52.733 1.00 27.44 50 LEU B CA 1
ATOM 1608 C C . LEU B 1 62 ? 11.394 -3.904 53.721 1.00 33.90 50 LEU B C 1
ATOM 1609 O O . LEU B 1 62 ? 10.364 -4.444 53.306 1.00 29.61 50 LEU B O 1
ATOM 1614 N N . LYS B 1 63 ? 11.598 -3.649 55.016 1.00 33.41 51 LYS B N 1
ATOM 1615 C CA . LYS B 1 63 ? 10.535 -3.890 55.987 1.00 32.85 51 LYS B CA 1
ATOM 1616 C C . LYS B 1 63 ? 9.273 -3.126 55.612 1.00 35.03 51 LYS B C 1
ATOM 1617 O O . LYS B 1 63 ? 8.181 -3.703 55.559 1.00 25.42 51 LYS B O 1
ATOM 1623 N N . LYS B 1 64 ? 9.409 -1.816 55.348 1.00 24.53 52 LYS B N 1
ATOM 1624 C CA . LYS B 1 64 ? 8.256 -1.010 54.969 1.00 23.77 52 LYS B CA 1
ATOM 1625 C C . LYS B 1 64 ? 7.733 -1.415 53.597 1.00 22.61 52 LYS B C 1
ATOM 1626 O O . LYS B 1 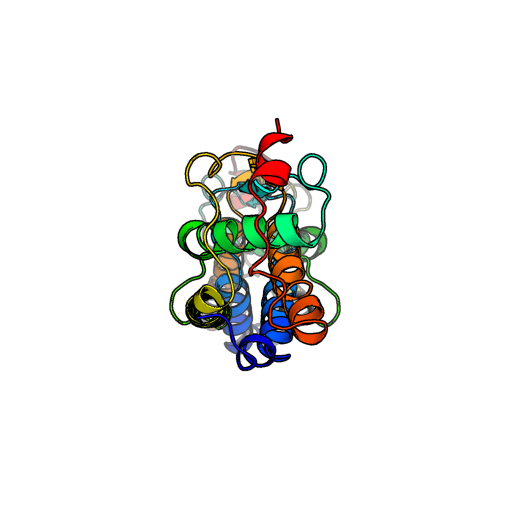64 ? 6.519 -1.532 53.400 1.00 31.78 52 LYS B O 1
ATOM 1632 N N . ALA B 1 65 ? 8.640 -1.625 52.638 1.00 22.12 53 ALA B N 1
ATOM 1633 C CA . ALA B 1 65 ? 8.246 -1.914 51.258 1.00 22.59 53 ALA B CA 1
ATOM 1634 C C . ALA B 1 65 ? 7.497 -3.235 51.163 1.00 22.64 53 ALA B C 1
ATOM 1635 O O . ALA B 1 65 ? 6.524 -3.355 50.402 1.00 28.08 53 ALA B O 1
ATOM 1637 N N . PHE B 1 66 ? 7.922 -4.230 51.946 1.00 24.09 54 PHE B N 1
ATOM 1638 C CA . PHE B 1 66 ? 7.242 -5.516 51.944 1.00 24.00 54 PHE B CA 1
ATOM 1639 C C . PHE B 1 66 ? 5.772 -5.350 52.317 1.00 30.22 54 PHE B C 1
ATOM 1640 O O . PHE B 1 66 ? 4.893 -5.965 51.696 1.00 33.74 54 PHE B O 1
ATOM 1648 N N . LEU B 1 67 ? 5.483 -4.500 53.312 1.00 26.42 55 LEU B N 1
ATOM 1649 C CA . LEU B 1 67 ? 4.096 -4.261 53.701 1.00 30.96 55 LEU B CA 1
ATOM 1650 C C . LEU B 1 67 ? 3.316 -3.587 52.585 1.00 31.99 55 LEU B C 1
ATOM 1651 O O . LEU B 1 67 ? 2.151 -3.932 52.352 1.00 28.98 55 LEU B O 1
ATOM 1656 N N . LEU B 1 68 ? 3.918 -2.592 51.912 1.00 27.98 56 LEU B N 1
ATOM 1657 C CA . LEU B 1 68 ? 3.184 -1.889 50.859 1.00 28.76 56 LEU B CA 1
ATOM 1658 C C . LEU B 1 68 ? 2.959 -2.789 49.652 1.00 27.34 56 LEU B C 1
ATOM 1659 O O . LEU B 1 68 ? 1.910 -2.718 48.996 1.00 20.14 56 LEU B O 1
ATOM 1664 N N . VAL B 1 69 ? 3.930 -3.655 49.352 1.00 24.72 57 VAL B N 1
ATOM 1665 C CA . VAL B 1 69 ? 3.771 -4.562 48.226 1.00 19.83 57 VAL B CA 1
ATOM 1666 C C . VAL B 1 69 ? 2.477 -5.355 48.378 1.00 24.71 57 VAL B C 1
ATOM 1667 O O . VAL B 1 69 ? 1.817 -5.690 47.382 1.00 25.91 57 VAL B O 1
ATOM 1671 N N . GLN B 1 70 ? 2.052 -5.603 49.626 1.00 25.07 58 GLN B N 1
ATOM 1672 C CA . GLN B 1 70 ? 0.803 -6.327 49.853 1.00 28.86 58 GLN B CA 1
ATOM 1673 C C . GLN B 1 70 ? -0.392 -5.535 49.343 1.00 32.01 58 GLN B C 1
ATOM 1674 O O . GLN B 1 70 ? -1.287 -6.101 48.704 1.00 28.25 58 GLN B O 1
ATOM 1680 N N . ASP B 1 71 ? -0.431 -4.226 49.627 1.00 26.83 59 ASP B N 1
ATOM 1681 C CA . ASP B 1 71 ? -1.485 -3.373 49.070 1.00 26.15 59 ASP B CA 1
ATOM 1682 C C . ASP B 1 71 ? -1.385 -3.290 47.549 1.00 30.61 59 ASP B C 1
ATOM 1683 O O . ASP B 1 71 ? -2.405 -3.293 46.846 1.00 23.24 59 ASP B O 1
ATOM 1688 N N . ILE B 1 72 ? -0.159 -3.192 47.029 1.00 23.20 60 ILE B N 1
ATOM 1689 C CA . ILE B 1 72 ? 0.037 -3.115 45.588 1.00 22.76 60 ILE B CA 1
ATOM 1690 C C . ILE B 1 72 ? -0.535 -4.365 44.913 1.00 28.31 60 ILE B C 1
ATOM 1691 O O . ILE B 1 72 ? -1.196 -4.278 43.868 1.00 19.94 60 ILE B O 1
ATOM 1696 N N . MET B 1 73 ? -0.305 -5.548 45.505 1.00 19.55 61 MET B N 1
ATOM 1697 C CA . MET B 1 73 ? -0.780 -6.784 44.876 1.00 23.81 61 MET B CA 1
ATOM 1698 C C . MET B 1 73 ? -2.291 -6.876 44.924 1.00 30.14 61 MET B C 1
ATOM 1699 O O . MET B 1 73 ? -2.930 -7.318 43.960 1.00 23.61 61 MET B O 1
ATOM 1704 N N . GLU B 1 74 ? -2.877 -6.412 46.024 1.00 28.13 62 GLU B N 1
ATOM 1705 C CA . GLU B 1 74 ? -4.306 -6.577 46.247 1.00 31.88 62 GLU B CA 1
ATOM 1706 C C . GLU B 1 74 ? -5.115 -5.622 45.374 1.00 31.51 62 GLU B C 1
ATOM 1707 O O . GLU B 1 74 ? -6.180 -5.987 44.864 1.00 30.35 62 GLU B O 1
ATOM 1713 N N . ASP B 1 75 ? -4.607 -4.414 45.153 1.00 24.75 63 ASP B N 1
ATOM 1714 C CA . ASP B 1 75 ? -5.363 -3.366 44.482 1.00 26.88 63 ASP B CA 1
ATOM 1715 C C . ASP B 1 75 ? -4.865 -3.012 43.084 1.00 29.92 63 ASP B C 1
ATOM 1716 O O . ASP B 1 75 ? -5.654 -2.532 42.270 1.00 35.67 63 ASP B O 1
ATOM 1721 N N . THR B 1 76 ? -3.587 -3.219 42.781 1.00 31.34 64 THR B N 1
ATOM 1722 C CA . THR B 1 76 ? -2.980 -2.719 41.553 1.00 23.15 64 THR B CA 1
ATOM 1723 C C . THR B 1 76 ? -2.581 -3.820 40.584 1.00 25.88 64 THR B C 1
ATOM 1724 O O . THR B 1 76 ? -2.795 -3.681 39.372 1.00 30.64 64 THR B O 1
ATOM 1728 N N . MET B 1 77 ? -1.934 -4.888 41.066 1.00 19.68 65 MET B N 1
ATOM 1729 C CA . MET B 1 77 ? -1.438 -5.943 40.178 1.00 17.95 65 MET B CA 1
ATOM 1730 C C . MET B 1 77 ? -2.557 -6.961 39.897 1.00 23.75 65 MET B C 1
ATOM 1731 O O . MET B 1 77 ? -2.554 -8.111 40.352 1.00 23.21 65 MET B O 1
ATOM 1736 N N . ARG B 1 78 ? -3.534 -6.515 39.107 1.00 22.38 66 ARG B N 1
ATOM 1737 C CA . ARG B 1 78 ? -4.780 -7.246 38.895 1.00 23.23 66 ARG B CA 1
ATOM 1738 C C . ARG B 1 78 ? -4.828 -7.893 37.513 1.00 24.61 66 ARG B C 1
ATOM 1739 O O . ARG B 1 78 ? -4.449 -7.267 36.512 1.00 23.86 66 ARG B O 1
ATOM 1747 N N . PHE B 1 79 ? -5.269 -9.155 37.472 1.00 27.58 67 PHE B N 1
ATOM 1748 C CA . PHE B 1 79 ? -5.421 -9.921 36.241 1.00 20.23 67 PHE B CA 1
ATOM 1749 C C . PHE B 1 79 ? -6.730 -10.701 36.314 1.00 21.31 67 PHE B C 1
ATOM 1750 O O . PHE B 1 79 ? -7.344 -10.831 37.375 1.00 28.24 67 PHE B O 1
ATOM 1758 N N . ARG B 1 80 ? -7.175 -11.164 35.159 1.00 20.64 68 ARG B N 1
ATOM 1759 C CA . ARG B 1 80 ? -8.279 -12.121 35.081 1.00 33.89 68 ARG B CA 1
ATOM 1760 C C . ARG B 1 80 ? -8.083 -13.403 35.848 1.00 26.71 68 ARG B C 1
ATOM 1761 O O . ARG B 1 80 ? -7.005 -13.997 35.835 1.00 24.85 68 ARG B O 1
ATOM 1769 N N . ASP B 1 81 ? -9.179 -13.831 36.472 1.00 30.48 69 ASP B N 1
ATOM 1770 C CA . ASP B 1 81 ? -9.211 -15.066 37.223 1.00 31.64 69 ASP B CA 1
ATOM 1771 C C . ASP B 1 81 ? -8.638 -16.174 36.363 1.00 27.24 69 ASP B C 1
ATOM 1772 O O . ASP B 1 81 ? -8.870 -16.235 35.144 1.00 29.44 69 ASP B O 1
ATOM 1777 N N . ASN B 1 82 ? -7.812 -16.998 36.997 1.00 25.24 70 ASN B N 1
ATOM 1778 C CA . ASN B 1 82 ? -7.273 -18.222 36.434 1.00 26.17 70 ASN B CA 1
ATOM 1779 C C . ASN B 1 82 ? -6.316 -18.009 35.266 1.00 22.83 70 ASN B C 1
ATOM 1780 O O . ASN B 1 82 ? -5.993 -18.984 34.576 1.00 30.46 70 ASN B O 1
ATOM 1785 N N . THR B 1 83 ? -5.857 -16.777 35.006 1.00 20.33 71 THR B N 1
ATOM 1786 C CA . THR B 1 83 ? -4.777 -16.625 34.029 1.00 23.16 71 THR B CA 1
ATOM 1787 C C . THR B 1 83 ? -3.433 -16.897 34.706 1.00 21.93 71 THR B C 1
ATOM 1788 O O . THR B 1 83 ? -3.329 -16.833 35.934 1.00 17.55 71 THR B O 1
ATOM 1792 N N . PRO B 1 84 ? -2.384 -17.209 33.928 1.00 20.39 72 PRO B N 1
ATOM 1793 C CA . PRO B 1 84 ? -1.072 -17.452 34.554 1.00 27.14 72 PRO B CA 1
ATOM 1794 C C . PRO B 1 84 ? -0.615 -16.323 35.466 1.00 25.99 72 PRO B C 1
ATOM 1795 O O . PRO B 1 84 ? -0.093 -16.585 36.554 1.00 19.07 72 PRO B O 1
ATOM 1799 N N . ASN B 1 85 ? -0.851 -15.069 35.079 1.00 20.76 73 ASN B N 1
ATOM 1800 C CA . ASN B 1 85 ? -0.381 -13.959 35.895 1.00 23.23 73 ASN B CA 1
ATOM 1801 C C . ASN B 1 85 ? -1.229 -13.790 37.155 1.00 23.64 73 ASN B C 1
ATOM 1802 O O . ASN B 1 85 ? -0.701 -13.435 38.212 1.00 17.15 73 ASN B O 1
ATOM 1807 N N . ALA B 1 86 ? -2.541 -14.033 37.072 1.00 22.11 74 ALA B N 1
ATOM 1808 C CA . ALA B 1 86 ? -3.356 -13.997 38.284 1.00 22.09 74 ALA B CA 1
ATOM 1809 C C . ALA B 1 86 ? -2.924 -15.085 39.253 1.00 23.01 74 ALA B C 1
ATOM 1810 O O . ALA B 1 86 ? -2.950 -14.884 40.474 1.00 21.30 74 ALA B O 1
ATOM 1812 N N . ILE B 1 87 ? -2.546 -16.256 38.724 1.00 26.67 75 ILE B N 1
ATOM 1813 C CA . ILE B 1 87 ? -2.077 -17.351 39.572 1.00 20.33 75 ILE B CA 1
ATOM 1814 C C . ILE B 1 87 ? -0.761 -16.982 40.246 1.00 21.69 75 ILE B C 1
ATOM 1815 O O . ILE B 1 87 ? -0.557 -17.263 41.434 1.00 26.69 75 ILE B O 1
ATOM 1820 N N . ALA B 1 88 ? 0.154 -16.351 39.511 1.00 20.44 76 ALA B N 1
ATOM 1821 C CA . ALA B 1 88 ? 1.408 -15.942 40.130 1.00 24.78 76 ALA B CA 1
ATOM 1822 C C . ALA B 1 88 ? 1.157 -14.953 41.267 1.00 28.44 76 ALA B C 1
ATOM 1823 O O . ALA B 1 88 ? 1.815 -15.019 42.310 1.00 27.29 76 ALA B O 1
ATOM 1825 N N . ILE B 1 89 ? 0.216 -14.017 41.084 1.00 24.56 77 ILE B N 1
ATOM 1826 C CA . ILE B 1 89 ? -0.079 -13.063 42.155 1.00 21.63 77 ILE B CA 1
ATOM 1827 C C . ILE B 1 89 ? -0.597 -13.805 43.387 1.00 25.10 77 ILE B C 1
ATOM 1828 O O . ILE B 1 89 ? -0.172 -13.534 44.515 1.00 20.02 77 ILE B O 1
ATOM 1833 N N . VAL B 1 90 ? -1.515 -14.761 43.188 1.00 21.81 78 VAL B N 1
ATOM 1834 C CA . VAL B 1 90 ? -2.033 -15.534 44.319 1.00 30.86 78 VAL B CA 1
ATOM 1835 C C . VAL B 1 90 ? -0.894 -16.235 45.043 1.00 27.01 78 VAL B C 1
ATOM 1836 O O . VAL B 1 90 ? -0.820 -16.226 46.281 1.00 22.54 78 VAL B O 1
ATOM 1840 N N . GLN B 1 91 ? 0.031 -16.821 44.288 1.00 21.28 79 GLN B N 1
ATOM 1841 C CA . GLN B 1 91 ? 1.161 -17.490 44.920 1.00 28.81 79 GLN B CA 1
ATOM 1842 C C . GLN B 1 91 ? 2.038 -16.501 45.682 1.00 29.15 79 GLN B C 1
ATOM 1843 O O . GLN B 1 91 ? 2.495 -16.799 46.794 1.00 25.66 79 GLN B O 1
ATOM 1849 N N . LEU B 1 92 ? 2.278 -15.321 45.103 1.00 27.94 80 LEU B N 1
ATOM 1850 C CA . LEU B 1 92 ? 3.044 -14.286 45.796 1.00 28.42 80 LEU B CA 1
ATOM 1851 C C . LEU B 1 92 ? 2.315 -13.803 47.046 1.00 24.37 80 LEU B C 1
ATOM 1852 O O . LEU B 1 92 ? 2.951 -13.472 48.053 1.00 24.33 80 LEU B O 1
ATOM 1857 N N . GLN B 1 93 ? 0.979 -13.752 47.002 1.00 22.13 81 GLN B N 1
ATOM 1858 C CA . GLN B 1 93 ? 0.219 -13.391 48.197 1.00 23.14 81 GLN B CA 1
ATOM 1859 C C . GLN B 1 93 ? 0.269 -14.505 49.239 1.00 35.20 81 GLN B C 1
ATOM 1860 O O . GLN B 1 93 ? 0.436 -14.240 50.437 1.00 35.72 81 GLN B O 1
ATOM 1866 N N . GLU B 1 94 ? 0.087 -15.756 48.807 1.00 26.09 82 GLU B N 1
ATOM 1867 C CA . GLU B 1 94 ? 0.249 -16.879 49.724 1.00 27.75 82 GLU B CA 1
ATOM 1868 C C . GLU B 1 94 ? 1.641 -16.860 50.357 1.00 26.95 82 GLU B C 1
ATOM 1869 O O . GLU B 1 94 ? 1.793 -17.061 51.567 1.00 29.41 82 GLU B O 1
ATOM 1875 N N . LEU B 1 95 ? 2.675 -16.638 49.543 1.00 27.11 83 LEU B N 1
ATOM 1876 C CA . LEU B 1 95 ? 4.044 -16.572 50.056 1.00 32.08 83 LEU B CA 1
ATOM 1877 C C . LEU B 1 95 ? 4.211 -15.443 51.067 1.00 39.45 83 LEU B C 1
ATOM 1878 O O . LEU B 1 95 ? 4.890 -15.604 52.093 1.00 33.51 83 LEU B O 1
ATOM 1883 N N . SER B 1 96 ? 3.624 -14.280 50.767 1.00 29.35 84 SER B N 1
ATOM 1884 C CA . SER B 1 96 ? 3.727 -13.124 51.646 1.00 28.93 84 SER B CA 1
ATOM 1885 C C . SER B 1 96 ? 3.080 -13.388 53.001 1.00 36.24 84 SER B C 1
ATOM 1886 O O . SER B 1 96 ? 3.571 -12.910 54.031 1.00 36.00 84 SER B O 1
ATOM 1889 N N . LEU B 1 97 ? 1.944 -14.106 53.016 1.00 39.21 85 LEU B N 1
ATOM 1890 C CA . LEU B 1 97 ? 1.324 -14.485 54.286 1.00 38.10 85 LEU B CA 1
ATOM 1891 C C . LEU B 1 97 ? 2.259 -15.342 55.128 1.00 42.43 85 LEU B C 1
ATOM 1892 O O . LEU B 1 97 ? 2.390 -15.121 56.344 1.00 39.41 85 LEU B O 1
ATOM 1897 N N . ARG B 1 98 ? 2.933 -16.315 54.500 1.00 37.40 86 ARG B N 1
ATOM 1898 C CA . ARG B 1 98 ? 3.892 -17.126 55.240 1.00 40.60 86 ARG B CA 1
ATOM 1899 C C . ARG B 1 98 ? 5.001 -16.250 55.797 1.00 38.58 86 ARG B C 1
ATOM 1900 O O . ARG B 1 98 ? 5.492 -16.481 56.906 1.00 49.59 86 ARG B O 1
ATOM 1908 N N . LEU B 1 99 ? 5.417 -15.247 55.030 1.00 31.29 87 LEU B N 1
ATOM 1909 C CA . LEU B 1 99 ? 6.489 -14.341 55.424 1.00 40.53 87 LEU B CA 1
ATOM 1910 C C . LEU B 1 99 ? 6.126 -13.392 56.564 1.00 39.46 87 LEU B C 1
ATOM 1911 O O . LEU B 1 99 ? 7.026 -12.714 57.074 1.00 37.96 87 LEU B O 1
ATOM 1916 N N . LYS B 1 100 ? 4.849 -13.285 56.951 1.00 39.47 88 LYS B N 1
ATOM 1917 C CA . LYS B 1 100 ? 4.475 -12.204 57.862 1.00 38.94 88 LYS B CA 1
ATOM 1918 C C . LYS B 1 100 ? 5.082 -12.402 59.263 1.00 45.20 88 LYS B C 1
ATOM 1919 O O . LYS B 1 100 ? 5.536 -11.431 59.879 1.00 44.02 88 LYS B O 1
ATOM 1925 N N . SER B 1 101 ? 5.233 -13.652 59.728 1.00 41.26 89 SER B N 1
ATOM 1926 C CA . SER B 1 101 ? 5.928 -13.880 61.005 1.00 50.67 89 SER B CA 1
ATOM 1927 C C . SER B 1 101 ? 7.445 -13.600 60.940 1.00 46.54 89 SER B C 1
ATOM 1928 O O . SER B 1 101 ? 8.104 -13.620 61.986 1.00 46.78 89 SER B O 1
ATOM 1931 N N . CYS B 1 102 ? 8.016 -13.314 59.760 1.00 42.51 90 CYS B N 1
ATOM 1932 C CA . CYS B 1 102 ? 9.438 -12.994 59.648 1.00 42.62 90 CYS B CA 1
ATOM 1933 C C . CYS B 1 102 ? 9.745 -11.509 59.790 1.00 46.88 90 CYS B C 1
ATOM 1934 O O . CYS B 1 102 ? 10.916 -11.142 59.955 1.00 41.36 90 CYS B O 1
ATOM 1937 N N . PHE B 1 103 ? 8.732 -10.654 59.815 1.00 42.35 91 PHE B N 1
ATOM 1938 C CA . PHE B 1 103 ? 8.928 -9.225 59.981 1.00 41.93 91 PHE B CA 1
ATOM 1939 C C . PHE B 1 103 ? 8.350 -8.867 61.339 1.00 49.15 91 PHE B C 1
ATOM 1940 O O . PHE B 1 103 ? 7.147 -9.043 61.567 1.00 52.64 91 PHE B O 1
ATOM 1948 N N . THR B 1 104 ? 9.203 -8.377 62.236 1.00 41.81 92 THR B N 1
ATOM 1949 C CA . THR B 1 104 ? 8.719 -7.892 63.522 1.00 43.52 92 THR B CA 1
ATOM 1950 C C . THR B 1 104 ? 7.911 -6.624 63.317 1.00 43.06 92 THR B C 1
ATOM 1951 O O . THR B 1 104 ? 8.216 -5.805 62.447 1.00 33.51 92 THR B O 1
ATOM 1955 N N . LYS B 1 105 ? 6.889 -6.438 64.141 1.00 43.05 93 LYS B N 1
ATOM 1956 C CA . LYS B 1 105 ? 6.056 -5.263 63.971 1.00 48.51 93 LYS B CA 1
ATOM 1957 C C . LYS B 1 105 ? 6.774 -4.039 64.526 1.00 42.47 93 LYS B C 1
ATOM 1958 O O . LYS B 1 105 ? 7.463 -4.104 65.554 1.00 37.55 93 LYS B O 1
ATOM 1964 N N . ASP B 1 106 ? 6.635 -2.927 63.809 1.00 42.42 94 ASP B N 1
ATOM 1965 C CA . ASP B 1 106 ? 7.121 -1.621 64.229 1.00 49.10 94 ASP B CA 1
ATOM 1966 C C . ASP B 1 106 ? 5.943 -0.754 64.658 1.00 49.66 94 ASP B C 1
ATOM 1967 O O . ASP B 1 106 ? 4.779 -1.085 64.415 1.00 57.56 94 ASP B O 1
ATOM 1972 N N . TYR B 1 107 ? 6.266 0.368 65.302 1.00 45.12 95 TYR B N 1
ATOM 1973 C CA . TYR B 1 107 ? 5.262 1.278 65.848 1.00 54.16 95 TYR B CA 1
ATOM 1974 C C . TYR B 1 107 ? 4.195 1.653 64.822 1.00 65.48 95 TYR B C 1
ATOM 1975 O O . TYR B 1 107 ? 4.490 1.916 63.650 1.00 55.17 95 TYR B O 1
ATOM 1984 N N . GLU B 1 108 ? 2.937 1.652 65.278 1.00 72.58 96 GLU B N 1
ATOM 1985 C CA . GLU B 1 108 ? 1.809 2.024 64.427 1.00 81.40 96 GLU B CA 1
ATOM 1986 C C . GLU B 1 108 ? 1.811 3.507 64.061 1.00 71.20 96 GLU B C 1
ATOM 1987 O O . GLU B 1 108 ? 1.145 3.892 63.096 1.00 69.04 96 GLU B O 1
ATOM 1993 N N . GLU B 1 109 ? 2.485 4.354 64.846 1.00 68.17 97 GLU B N 1
ATOM 1994 C CA . GLU B 1 109 ? 2.669 5.755 64.483 1.00 65.37 97 GLU B CA 1
ATOM 1995 C C . GLU B 1 109 ? 3.477 5.959 63.201 1.00 62.24 97 GLU B C 1
ATOM 1996 O O . GLU B 1 109 ? 3.500 7.085 62.690 1.00 57.16 97 GLU B O 1
ATOM 2002 N N . HIS B 1 110 ? 4.158 4.925 62.689 1.00 66.57 98 HIS B N 1
ATOM 2003 C CA . HIS B 1 110 ? 5.040 5.035 61.529 1.00 62.52 98 HIS B CA 1
ATOM 2004 C C . HIS B 1 110 ? 4.453 4.363 60.292 1.00 67.21 98 HIS B C 1
ATOM 2005 O O . HIS B 1 110 ? 5.196 3.899 59.423 1.00 60.26 98 HIS B O 1
ATOM 2012 N N . ASP B 1 111 ? 3.122 4.379 60.164 1.00 66.95 99 ASP B N 1
ATOM 2013 C CA . ASP B 1 111 ? 2.464 3.636 59.095 1.00 65.07 99 ASP B CA 1
ATOM 2014 C C . ASP B 1 111 ? 2.562 4.385 57.774 1.00 52.24 99 ASP B C 1
ATOM 2015 O O . ASP B 1 111 ? 2.943 3.802 56.754 1.00 44.59 99 ASP B O 1
ATOM 2020 N N . LYS B 1 112 ? 2.243 5.678 57.775 1.00 50.56 100 LYS B N 1
ATOM 2021 C CA . LYS B 1 112 ? 2.360 6.483 56.566 1.00 47.47 100 LYS B CA 1
ATOM 2022 C C . LYS B 1 112 ? 3.707 7.181 56.408 1.00 35.44 100 LYS B C 1
ATOM 2023 O O . LYS B 1 112 ? 3.936 7.774 55.353 1.00 34.29 100 LYS B O 1
ATOM 2029 N N . ALA B 1 113 ? 4.626 7.057 57.368 1.00 29.19 101 ALA B N 1
ATOM 2030 C CA . ALA B 1 113 ? 5.946 7.660 57.223 1.00 25.20 101 ALA B CA 1
ATOM 2031 C C . ALA B 1 113 ? 6.715 7.016 56.076 1.00 34.17 101 ALA B C 1
ATOM 2032 O O . ALA B 1 113 ? 6.588 5.813 55.822 1.00 23.82 101 ALA B O 1
ATOM 2034 N N . CYS B 1 114 ? 7.493 7.836 55.356 1.00 24.63 102 CYS B N 1
ATOM 2035 C CA . CYS B 1 114 ? 8.374 7.395 54.276 1.00 23.15 102 CYS B CA 1
ATOM 2036 C C . CYS B 1 114 ? 7.644 7.007 52.996 1.00 24.89 102 CYS B C 1
ATOM 2037 O O . CYS B 1 114 ? 8.280 6.552 52.044 1.00 29.63 102 CYS B O 1
ATOM 2040 N N . VAL B 1 115 ? 6.348 7.236 52.917 1.00 22.66 103 VAL B N 1
ATOM 2041 C CA . VAL B 1 115 ? 5.543 6.830 51.779 1.00 20.67 103 VAL B CA 1
ATOM 2042 C C . VAL B 1 115 ? 5.201 8.076 50.978 1.00 23.56 103 VAL B C 1
ATOM 2043 O O . VAL B 1 115 ? 4.950 9.144 51.549 1.00 24.58 103 VAL B O 1
ATOM 2047 N N . ARG B 1 116 ? 5.219 7.951 49.655 1.00 25.65 104 ARG B N 1
ATOM 2048 C CA . ARG B 1 116 ? 4.760 9.045 48.820 1.00 27.24 104 ARG B CA 1
ATOM 2049 C C . ARG B 1 116 ? 4.030 8.484 47.610 1.00 21.72 104 ARG B C 1
ATOM 2050 O O . ARG B 1 116 ? 4.102 7.289 47.310 1.00 22.32 104 ARG B O 1
ATOM 2058 N N . THR B 1 117 ? 3.287 9.361 46.946 1.00 26.96 105 THR B N 1
ATOM 2059 C CA . THR B 1 117 ? 2.670 9.012 45.678 1.00 26.51 105 THR B CA 1
ATOM 2060 C C . THR B 1 117 ? 3.722 9.053 44.589 1.00 27.66 105 THR B C 1
ATOM 2061 O O . THR B 1 117 ? 4.552 9.971 44.538 1.00 22.86 105 THR B O 1
ATOM 2065 N N . PHE B 1 118 ? 3.662 8.062 43.703 1.00 21.43 106 PHE B N 1
ATOM 2066 C CA . PHE B 1 118 ? 4.543 7.960 42.555 1.00 23.47 106 PHE B CA 1
ATOM 2067 C C . PHE B 1 118 ? 3.735 8.118 41.279 1.00 25.53 106 PHE B C 1
ATOM 2068 O O . PHE B 1 118 ? 2.570 7.725 41.210 1.00 31.18 106 PHE B O 1
ATOM 2076 N N . TYR B 1 119 ? 4.379 8.671 40.260 1.00 31.59 107 TYR B N 1
ATOM 2077 C CA . TYR B 1 119 ? 3.821 8.777 38.916 1.00 24.33 107 TYR B CA 1
ATOM 2078 C C . TYR B 1 119 ? 4.814 8.070 37.998 1.00 24.11 107 TYR B C 1
ATOM 2079 O O . TYR B 1 119 ? 5.786 8.674 37.530 1.00 24.71 107 TYR B O 1
ATOM 2088 N N . GLU B 1 120 ? 4.606 6.765 37.788 1.00 25.95 108 GLU B N 1
ATOM 2089 C CA . GLU B 1 120 ? 5.579 5.944 37.069 1.00 25.43 108 GLU B CA 1
ATOM 2090 C C . GLU B 1 120 ? 4.841 4.919 36.207 1.00 24.01 108 GLU B C 1
ATOM 2091 O O . GLU B 1 120 ? 3.649 4.677 36.384 1.00 22.32 108 GLU B O 1
ATOM 2097 N N . THR B 1 121 ? 5.560 4.284 35.275 1.00 23.51 109 THR B N 1
ATOM 2098 C CA . THR B 1 121 ? 4.905 3.305 34.409 1.00 25.69 109 THR B CA 1
ATOM 2099 C C . THR B 1 121 ? 4.595 2.014 35.169 1.00 23.25 109 THR B C 1
ATOM 2100 O O . THR B 1 121 ? 5.214 1.714 36.198 1.00 19.15 109 THR B O 1
ATOM 2104 N N . PRO B 1 122 ? 3.618 1.237 34.686 1.00 24.95 110 PRO B N 1
ATOM 2105 C CA . PRO B 1 122 ? 3.414 -0.110 35.250 1.00 26.04 110 PRO B CA 1
ATOM 2106 C C . PRO B 1 122 ? 4.681 -0.945 35.298 1.00 23.93 110 PRO B C 1
ATOM 2107 O O . PRO B 1 122 ? 4.880 -1.705 36.254 1.00 23.45 110 PRO B O 1
ATOM 2111 N N . LEU B 1 123 ? 5.546 -0.832 34.287 1.00 20.88 111 LEU B N 1
ATOM 2112 C CA . LEU B 1 123 ? 6.784 -1.609 34.299 1.00 27.99 111 LEU B CA 1
ATOM 2113 C C . LEU B 1 123 ? 7.702 -1.157 35.426 1.00 22.26 111 LEU B C 1
ATOM 2114 O O . LEU B 1 123 ? 8.340 -1.986 36.089 1.00 21.67 111 LEU B O 1
ATOM 2119 N N . GLN B 1 124 ? 7.756 0.148 35.684 1.00 20.35 112 GLN B N 1
ATOM 2120 C CA . GLN B 1 124 ? 8.578 0.630 36.792 1.00 23.99 112 GLN B CA 1
ATOM 2121 C C . GLN B 1 124 ? 8.041 0.164 38.136 1.00 27.13 112 GLN B C 1
ATOM 2122 O O . GLN B 1 124 ? 8.827 -0.161 39.037 1.00 21.96 112 GLN B O 1
ATOM 2128 N N . LEU B 1 125 ? 6.711 0.172 38.305 1.00 19.27 113 LEU B N 1
ATOM 2129 C CA . LEU B 1 125 ? 6.124 -0.385 39.521 1.00 20.98 113 LEU B CA 1
ATOM 2130 C C . LEU B 1 125 ? 6.487 -1.857 39.669 1.00 17.46 113 LEU B C 1
ATOM 2131 O O . LEU B 1 125 ? 6.902 -2.298 40.742 1.00 20.53 113 LEU B O 1
ATOM 2136 N N . LEU B 1 126 ? 6.331 -2.636 38.593 1.00 25.83 114 LEU B N 1
ATOM 2137 C CA . LEU B 1 126 ? 6.651 -4.062 38.641 1.00 20.61 114 LEU B CA 1
ATOM 2138 C C . LEU B 1 126 ? 8.112 -4.309 38.995 1.00 23.47 114 LEU B C 1
ATOM 2139 O O . LEU B 1 126 ? 8.428 -5.275 39.705 1.00 23.20 114 LEU B O 1
ATOM 2144 N N . GLU B 1 127 ? 9.023 -3.479 38.475 1.00 24.18 115 GLU B N 1
ATOM 2145 C CA . GLU B 1 127 ? 10.434 -3.610 38.842 1.00 19.51 115 GLU B CA 1
ATOM 2146 C C . GLU B 1 127 ? 10.648 -3.327 40.325 1.00 24.56 115 GLU B C 1
ATOM 2147 O O . GLU B 1 127 ? 11.473 -3.979 40.986 1.00 25.28 115 GLU B O 1
ATOM 2153 N N . LYS B 1 128 ? 9.923 -2.352 40.879 1.00 18.88 116 LYS B N 1
ATOM 2154 C CA A LYS B 1 128 ? 10.008 -2.119 42.317 0.48 21.99 116 LYS B CA 1
ATOM 2155 C CA B LYS B 1 128 ? 10.012 -2.119 42.316 0.52 22.00 116 LYS B CA 1
ATOM 2156 C C . LYS B 1 128 ? 9.558 -3.342 43.101 1.00 25.36 116 LYS B C 1
ATOM 2157 O O . LYS B 1 128 ? 10.167 -3.712 44.105 1.00 22.46 116 LYS B O 1
ATOM 2168 N N . VAL B 1 129 ? 8.483 -4.004 42.651 1.00 22.66 117 VAL B N 1
ATOM 2169 C CA . VAL B 1 129 ? 7.970 -5.152 43.395 1.00 23.01 117 VAL B CA 1
ATOM 2170 C C . VAL B 1 129 ? 8.938 -6.316 43.298 1.00 25.55 117 VAL B C 1
ATOM 2171 O O . VAL B 1 129 ? 9.303 -6.923 44.311 1.00 23.72 117 VAL B O 1
ATOM 2175 N N . LYS B 1 130 ? 9.427 -6.597 42.090 1.00 21.15 118 LYS B N 1
ATOM 2176 C CA . LYS B 1 130 ? 10.416 -7.661 41.927 1.00 30.51 118 LYS B CA 1
ATOM 2177 C C . LYS B 1 130 ? 11.656 -7.401 42.776 1.00 21.85 118 LYS B C 1
ATOM 2178 O O . LYS B 1 130 ? 12.183 -8.322 43.417 1.00 24.60 118 LYS B O 1
ATOM 2184 N N . ASN B 1 131 ? 12.115 -6.147 42.821 1.00 31.04 119 ASN B N 1
ATOM 2185 C CA . ASN B 1 131 ? 13.291 -5.817 43.625 1.00 34.93 119 ASN B CA 1
ATOM 2186 C C . ASN B 1 131 ? 13.048 -6.068 45.113 1.00 31.87 119 ASN B C 1
ATOM 2187 O O . ASN B 1 131 ? 13.942 -6.551 45.814 1.00 34.32 119 ASN B O 1
ATOM 2192 N N . VAL B 1 132 ? 11.849 -5.755 45.615 1.00 26.34 120 VAL B N 1
ATOM 2193 C CA . VAL B 1 132 ? 11.537 -6.033 47.021 1.00 26.59 120 VAL B CA 1
ATOM 2194 C C . VAL B 1 132 ? 11.639 -7.529 47.317 1.00 31.95 120 VAL B C 1
ATOM 2195 O O . VAL B 1 132 ? 12.336 -7.950 48.254 1.00 29.59 120 VAL B O 1
ATOM 2199 N N . PHE B 1 133 ? 10.934 -8.355 46.531 1.00 26.60 121 PHE B N 1
ATOM 2200 C CA . PHE B 1 133 ? 10.991 -9.800 46.744 1.00 24.93 121 PHE B CA 1
ATOM 2201 C C . PHE B 1 133 ? 12.405 -10.335 46.563 1.00 28.32 121 PHE B C 1
ATOM 2202 O O . PHE B 1 133 ? 12.845 -11.222 47.309 1.00 33.10 121 PHE B O 1
ATOM 2210 N N . ASN B 1 134 ? 13.135 -9.807 45.582 1.00 25.48 122 ASN B N 1
ATOM 2211 C CA . ASN B 1 134 ? 14.488 -10.291 45.327 1.00 31.24 122 ASN B CA 1
ATOM 2212 C C . ASN B 1 134 ? 15.431 -9.941 46.473 1.00 26.75 122 ASN B C 1
ATOM 2213 O O . ASN B 1 134 ? 16.195 -10.792 46.946 1.00 30.79 122 ASN B O 1
ATOM 2218 N N . GLU B 1 135 ? 15.395 -8.686 46.932 1.00 31.16 123 GLU B N 1
ATOM 2219 C CA . GLU B 1 135 ? 16.306 -8.280 47.999 1.00 27.09 123 GLU B CA 1
ATOM 2220 C C . GLU B 1 135 ? 15.898 -8.866 49.347 1.00 33.88 123 GLU B C 1
ATOM 2221 O O . GLU B 1 135 ? 16.762 -9.174 50.181 1.00 31.68 123 GLU B O 1
ATOM 2227 N N . THR B 1 136 ? 14.595 -9.021 49.591 1.00 34.26 124 THR B N 1
ATOM 2228 C CA . THR B 1 136 ? 14.163 -9.713 50.802 1.00 37.83 124 THR B CA 1
ATOM 2229 C C . THR B 1 136 ? 14.705 -11.135 50.833 1.00 37.46 124 THR B C 1
ATOM 2230 O O . THR B 1 136 ? 15.219 -11.588 51.861 1.00 32.26 124 THR B O 1
ATOM 2234 N N . LYS B 1 137 ? 14.617 -11.845 49.701 1.00 42.57 125 LYS B N 1
ATOM 2235 C CA . LYS B 1 137 ? 15.165 -13.197 49.613 1.00 38.80 125 LYS B CA 1
ATOM 2236 C C . LYS B 1 137 ? 16.667 -13.216 49.871 1.00 44.87 125 LYS B C 1
ATOM 2237 O O . LYS B 1 137 ? 17.182 -14.132 50.529 1.00 50.24 125 LYS B O 1
ATOM 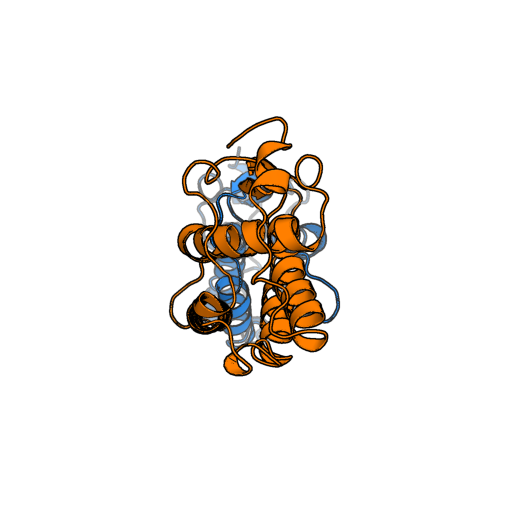2243 N N . ASN B 1 138 ? 17.391 -12.224 49.345 1.00 47.52 126 ASN B N 1
ATOM 2244 C CA . ASN B 1 138 ? 18.846 -12.207 49.479 1.00 43.48 126 ASN B CA 1
ATOM 2245 C C . ASN B 1 138 ? 19.268 -12.053 50.935 1.00 43.72 126 ASN B C 1
ATOM 2246 O O . ASN B 1 138 ? 20.190 -12.739 51.394 1.00 46.91 126 ASN B O 1
ATOM 2251 N N . LEU B 1 139 ? 18.601 -11.158 51.670 1.00 39.21 127 LEU B N 1
ATOM 2252 C CA . LEU B 1 139 ? 18.941 -10.893 53.066 1.00 44.45 127 LEU B CA 1
ATOM 2253 C C . LEU B 1 139 ? 18.505 -12.036 53.982 1.00 46.00 127 LEU B C 1
ATOM 2254 O O . LEU B 1 139 ? 19.232 -12.407 54.910 1.00 46.84 127 LEU B O 1
ATOM 2259 N N . LEU B 1 140 ? 17.287 -12.550 53.781 1.00 47.62 128 LEU B N 1
ATOM 2260 C CA . LEU B 1 140 ? 16.843 -13.766 54.463 1.00 48.54 128 LEU B CA 1
ATOM 2261 C C . LEU B 1 140 ? 17.822 -14.919 54.271 1.00 60.32 128 LEU B C 1
ATOM 2262 O O . LEU B 1 140 ? 18.039 -15.712 55.194 1.00 56.25 128 LEU B O 1
ATOM 2267 N N . ASP B 1 141 ? 18.384 -15.067 53.065 1.00 62.63 129 ASP B N 1
ATOM 2268 C CA . ASP B 1 141 ? 19.345 -16.145 52.835 1.00 67.15 129 ASP B CA 1
ATOM 2269 C C . ASP B 1 141 ? 20.651 -15.925 53.595 1.00 66.39 129 ASP B C 1
ATOM 2270 O O . ASP B 1 141 ? 21.391 -16.887 53.828 1.00 71.16 129 ASP B O 1
ATOM 2275 N N . LYS B 1 142 ? 20.958 -14.681 53.963 1.00 64.74 130 LYS B N 1
ATOM 2276 C CA . LYS B 1 142 ? 22.127 -14.398 54.787 1.00 60.08 130 LYS B CA 1
ATOM 2277 C C . LYS B 1 142 ? 21.826 -14.554 56.272 1.00 60.77 130 LYS B C 1
ATOM 2278 O O . LYS B 1 142 ? 22.699 -14.981 57.037 1.00 67.87 130 LYS B O 1
ATOM 2284 N N . ASP B 1 143 ? 20.604 -14.218 56.691 1.00 55.63 131 ASP B N 1
ATOM 2285 C CA . ASP B 1 143 ? 20.269 -14.166 58.110 1.00 47.92 131 ASP B CA 1
ATOM 2286 C C . ASP B 1 143 ? 18.741 -14.219 58.206 1.00 44.63 131 ASP B C 1
ATOM 2287 O O . ASP B 1 143 ? 18.075 -13.230 57.897 1.00 41.27 131 ASP B O 1
ATOM 2292 N N . TRP B 1 144 ? 18.197 -15.365 58.636 1.00 39.83 132 TRP B N 1
ATOM 2293 C CA . TRP B 1 144 ? 16.737 -15.478 58.670 1.00 43.34 132 TRP B CA 1
ATOM 2294 C C . TRP B 1 144 ? 16.085 -14.540 59.685 1.00 44.66 132 TRP B C 1
ATOM 2295 O O . TRP B 1 144 ? 14.855 -14.408 59.668 1.00 46.31 132 TRP B O 1
ATOM 2306 N N . ASN B 1 145 ? 16.869 -13.905 60.565 1.00 43.98 133 ASN B N 1
ATOM 2307 C CA . ASN B 1 145 ? 16.384 -13.012 61.614 1.00 39.53 133 ASN B CA 1
ATOM 2308 C C . ASN B 1 145 ? 16.511 -11.529 61.266 1.00 45.57 133 ASN B C 1
ATOM 2309 O O . ASN B 1 145 ? 16.289 -10.676 62.139 1.00 41.76 133 ASN B O 1
ATOM 2314 N N . ILE B 1 146 ? 16.899 -11.200 60.031 1.00 44.28 134 ILE B N 1
ATOM 2315 C CA . ILE B 1 146 ? 17.312 -9.834 59.726 1.00 46.79 134 ILE B CA 1
ATOM 2316 C C . ILE B 1 146 ? 16.148 -8.852 59.861 1.00 41.67 134 ILE B C 1
ATOM 2317 O O . ILE B 1 146 ? 16.347 -7.693 60.253 1.00 42.08 134 ILE B O 1
ATOM 2322 N N . PHE B 1 147 ? 14.919 -9.285 59.586 1.00 34.64 135 PHE B N 1
ATOM 2323 C CA . PHE B 1 147 ? 13.773 -8.385 59.636 1.00 33.06 135 PHE B CA 1
ATOM 2324 C C . PHE B 1 147 ? 13.100 -8.370 61.003 1.00 38.67 135 PHE B C 1
ATOM 2325 O O . PHE B 1 147 ? 11.961 -7.899 61.130 1.00 40.10 135 PHE B O 1
ATOM 2333 N N . SER B 1 148 ? 13.783 -8.874 62.025 1.00 37.56 136 SER B N 1
ATOM 2334 C CA . SER B 1 148 ? 13.447 -8.548 63.401 1.00 41.09 136 SER B CA 1
ATOM 2335 C C . SER B 1 148 ? 14.023 -7.203 63.825 1.00 41.92 136 SER B C 1
ATOM 2336 O O . SER B 1 148 ? 13.807 -6.789 64.963 1.00 48.17 136 SER B O 1
ATOM 2339 N N . LYS B 1 149 ? 14.709 -6.503 62.923 1.00 42.68 137 LYS B N 1
ATOM 2340 C CA . LYS B 1 149 ? 15.281 -5.199 63.230 1.00 46.76 137 LYS B CA 1
ATOM 2341 C C . LYS B 1 149 ? 14.203 -4.211 63.673 1.00 46.40 137 LYS B C 1
ATOM 2342 O O . LYS B 1 149 ? 13.108 -4.160 63.106 1.00 43.07 137 LYS B O 1
ATOM 2348 N N . ASN B 1 150 ? 14.517 -3.432 64.709 1.00 41.72 138 ASN B N 1
ATOM 2349 C CA . ASN B 1 150 ? 13.675 -2.317 65.130 1.00 41.69 138 ASN B CA 1
ATOM 2350 C C . ASN B 1 150 ? 13.932 -1.140 64.199 1.00 38.21 138 ASN B C 1
ATOM 2351 O O . ASN B 1 150 ? 15.010 -0.534 64.239 1.00 42.08 138 ASN B O 1
ATOM 2356 N N . CYS B 1 151 ? 12.954 -0.806 63.358 1.00 33.92 139 CYS B N 1
ATOM 2357 C CA . CYS B 1 151 ? 13.134 0.275 62.400 1.00 33.41 139 CYS B CA 1
ATOM 2358 C C . CYS B 1 151 ? 12.403 1.556 62.786 1.00 37.82 139 CYS B C 1
ATOM 2359 O O . CYS B 1 151 ? 12.191 2.427 61.930 1.00 36.22 139 CYS B O 1
ATOM 2362 N N . ASN B 1 152 ? 12.063 1.713 64.059 1.00 36.54 140 ASN B N 1
ATOM 2363 C CA . ASN B 1 152 ? 11.273 2.866 64.466 1.00 46.36 140 ASN B CA 1
ATOM 2364 C C . ASN B 1 152 ? 12.050 4.161 64.267 1.00 48.86 140 ASN B C 1
ATOM 2365 O O . ASN B 1 152 ? 11.487 5.166 63.810 1.00 44.87 140 ASN B O 1
ATOM 2370 N N . ASN B 1 153 ? 13.362 4.136 64.533 1.00 38.68 141 ASN B N 1
ATOM 2371 C CA . ASN B 1 153 ? 14.155 5.349 64.369 1.00 39.75 141 ASN B CA 1
ATOM 2372 C C . ASN B 1 153 ? 14.425 5.654 62.904 1.00 39.74 141 ASN B C 1
ATOM 2373 O O . ASN B 1 153 ? 14.499 6.825 62.527 1.00 39.48 141 ASN B O 1
ATOM 2378 N N . SER B 1 154 ? 14.573 4.631 62.062 1.00 34.11 142 SER B N 1
ATOM 2379 C CA . SER B 1 154 ? 14.725 4.892 60.637 1.00 31.25 142 SER B CA 1
ATOM 2380 C C . SER B 1 154 ? 13.472 5.543 60.077 1.00 33.04 142 SER B C 1
ATOM 2381 O O . SER B 1 154 ? 13.558 6.467 59.257 1.00 29.34 142 SER B O 1
ATOM 2384 N N . PHE B 1 155 ? 12.294 5.058 60.495 1.00 32.02 143 PHE B N 1
ATOM 2385 C CA . PHE B 1 155 ? 11.041 5.611 59.989 1.00 32.42 143 PHE B CA 1
ATOM 2386 C C . PHE B 1 155 ? 10.838 7.024 60.498 1.00 34.96 143 PHE B C 1
ATOM 2387 O O . PHE B 1 155 ? 10.290 7.869 59.777 1.00 32.08 143 PHE B O 1
ATOM 2395 N N . ALA B 1 156 ? 11.322 7.300 61.716 1.00 37.46 144 ALA B N 1
ATOM 2396 C CA . ALA B 1 156 ? 11.148 8.620 62.311 1.00 39.17 144 ALA B CA 1
ATOM 2397 C C . ALA B 1 156 ? 11.978 9.659 61.574 1.00 39.37 144 ALA B C 1
ATOM 2398 O O . ALA B 1 156 ? 11.582 10.830 61.504 1.00 43.88 144 ALA B O 1
ATOM 2400 N N . GLU B 1 157 ? 13.109 9.243 60.994 1.00 33.03 145 GLU B N 1
ATOM 2401 C CA . GLU B 1 157 ? 13.968 10.159 60.256 1.00 35.64 145 GLU B CA 1
ATOM 2402 C C . GLU B 1 157 ? 13.441 10.503 58.872 1.00 37.44 145 GLU B C 1
ATOM 2403 O O . GLU B 1 157 ? 14.003 11.398 58.225 1.00 40.08 145 GLU B O 1
ATOM 2409 N N . CYS B 1 158 ? 12.392 9.836 58.397 1.00 35.48 146 CYS B N 1
ATOM 2410 C CA . CYS B 1 158 ? 11.880 10.180 57.086 1.00 32.50 146 CYS B CA 1
ATOM 2411 C C . CYS B 1 158 ? 11.316 11.596 57.142 1.00 32.45 146 CYS B C 1
ATOM 2412 O O . CYS B 1 158 ? 10.768 12.036 58.162 1.00 34.36 146 CYS B O 1
ATOM 2415 N N . SER B 1 159 ? 11.449 12.312 56.028 1.00 31.20 147 SER B N 1
ATOM 2416 C CA . SER B 1 159 ? 11.026 13.708 56.000 1.00 37.24 147 SER B CA 1
ATOM 2417 C C . SER B 1 159 ? 9.512 13.863 55.896 1.00 35.80 147 SER B C 1
ATOM 2418 O O . SER B 1 159 ? 8.968 14.852 56.392 1.00 37.91 147 SER B O 1
ATOM 2421 N N . SER B 1 160 ? 8.807 12.927 55.262 1.00 29.03 148 SER B N 1
ATOM 2422 C CA . SER B 1 160 ? 7.388 13.156 55.025 1.00 37.35 148 SER B CA 1
ATOM 2423 C C . SER B 1 160 ? 6.615 11.860 55.251 1.00 38.55 148 SER B C 1
ATOM 2424 O O . SER B 1 160 ? 7.116 10.897 55.850 1.00 27.84 148 SER B O 1
ATOM 2427 N N . GLN B 1 161 ? 5.369 11.869 54.778 1.00 39.50 149 GLN B N 1
ATOM 2428 C CA . GLN B 1 161 ? 4.420 10.782 54.961 1.00 36.65 149 GLN B CA 1
ATOM 2429 C C . GLN B 1 161 ? 3.551 10.706 53.709 1.00 41.78 149 GLN B C 1
ATOM 2430 O O . GLN B 1 161 ? 3.505 11.641 52.904 1.00 43.57 149 GLN B O 1
ATOM 2436 N N . GLY B 1 162 ? 2.849 9.584 53.555 1.00 40.15 150 GLY B N 1
ATOM 2437 C CA . GLY B 1 162 ? 1.944 9.412 52.433 1.00 43.31 150 GLY B CA 1
ATOM 2438 C C . GLY B 1 162 ? 0.648 10.197 52.566 1.00 42.34 150 GLY B C 1
ATOM 2439 O O . GLY B 1 162 ? 0.241 10.572 53.672 1.00 37.92 150 GLY B O 1
#

Nearest PDB structures (foldseek):
  5lxf-assembly1_A  TM=9.960E-01  e=1.545E-23  Homo sapiens
  1hmc-assembly1_A  TM=9.985E-01  e=2.686E-23  Homo sapiens
  4fa8-assembly1_F  TM=9.953E-01  e=1.070E-22  Homo sapiens
  3ejj-assembly1_A  TM=9.794E-01  e=4.695E-20  Mus musculus
  3uf5-assembly1_B  TM=9.773E-01  e=1.076E-19  Mus musculus

B-factor: mean 37.63, std 17.16, range [11.06, 116.75]

Secondary structure (DSSP, 8-state):
---GGGGGTS-HHHHHHHHHHHHTS-B-S--EEEEEE-TTT--SHHHHHHHHHHHHHHHHHHTS---TTSHHHHHHHHHHHHHHHHGGGS----GGGSSTTEEEEEE-HHHHHHHHHHHHHHHHHHHHH-TTGGG---HHHHHT--/---GGGTT-S-HHHHHHHHHHHHTSPP----EEEEEE-TTT---HHHHHHHHHHHHHHHHHHTSB--TTSHHHHHHHHHHHHHHHGGGGS----GGGSSBTEEEEEE-HHHHHHHHHHHHHHHHHHHHH-TTGGG---HHHHHT-S-B-

Solvent-accessible surface area: 14984 Å² total; per-residue (Å²): 187,24,31,76,156,1,24,123,21,7,27,63,48,44,22,121,20,0,59,107,0,0,32,16,9,16,74,33,85,5,69,17,90,10,94,0,2,18,98,140,44,3,146,46,86,17,0,9,2,7,4,0,3,68,18,0,47,86,6,0,103,104,31,0,80,8,131,106,130,8,90,3,12,86,2,3,80,91,0,42,105,2,0,123,124,0,49,54,0,9,52,168,26,136,142,132,29,52,159,26,0,30,108,73,13,141,39,32,18,32,82,0,0,85,44,0,49,60,2,3,54,66,2,43,65,26,2,84,161,75,96,65,40,0,41,79,95,0,11,117,27,8,62,150,18,125,191,15,48,125,118,1,22,141,28,4,24,74,42,37,32,95,14,1,61,133,0,19,27,17,12,8,76,29,100,15,77,9,89,13,79,0,0,15,103,126,33,2,142,46,93,20,0,10,7,6,9,0,3,81,25,0,46,81,8,0,108,102,30,1,88,12,85,123,132,12,100,10,15,87,8,4,74,82,0,55,92,0,5,136,89,0,119,58,0,23,60,142,24,134,134,134,22,78,130,17,0,5,99,71,9,135,37,19,13,43,84,1,0,79,45,0,54,56,0,1,45,65,0,42,60,34,3,57,170,67,96,65,37,0,40,79,108,0,13,117,23,8,66,139,16,104,61,126,48

CATH classification: 1.20.1250.10

InterPro domains:
  IPR008001 Macrophage colony stimulating factor-1 [PF05337] (41-180)
  IPR008001 Macrophage colony stimulating factor-1 [PIRSF001948] (1-554)
  IPR008001 Macrophage colony stimulating factor-1 [PTHR10058] (1-554)
  IPR009079 Four-helical cytokine-like, core [G3DSA:1.20.1250.10] (26-179)
  IPR009079 Four-helical cytokine-like, core [SSF47266] (36-182)